Protein AF-A0A448DNG2-F1 (afdb_monomer)

Nearest PDB structures (foldseek):
  8hzv-assembly1_C  TM=5.144E-01  e=1.028E+00  Homo sapiens
  8ai1-assembly1_A  TM=3.672E-01  e=8.094E-01  Bacillus subtilis
  8hzv-assembly1_D  TM=3.115E-01  e=3.946E-01  Homo sapiens

Organism: Pseudomonas fluorescens (NCBI:txid294)

Sequence (309 aa):
MYYPILKGKQFELTALKELVGHIPASNVCPILEPVNLNLAPLATTVSELTAAGITSWVVINPSQSEFVTGSGSNITASLRTHLATVGTGQGSFVPCIKIRDASDAPAIALLRSFTIPFVAYVEGVVTPALVVDLMKASAVALNPDKTDFSVWGVLPRAVLYHDGFDKKTRNLDYGTESYYSNFHNGYRSFPNAIGFGDYTILSERLVEGGGPAFVVTLHMSYLDPFRSNQMYVRHFSSYSDNDSQSDPGGKFREALDLLISYVSTNPGNFVNTAGLQEFITLHGTRHYPGLGVVKKISIKHHIQTLSSW

InterPro domains:
  IPR047727 Uncharacterised protein Sce7725-like [NF033831] (2-308)

Radius of gyration: 19.67 Å; Cα contacts (8 Å, |Δi|>4): 604; chains: 1; bounding box: 50×39×54 Å

Secondary structure (DSSP, 8-state):
-EEEEE---HHHHHHHHHHTTTS-TTTB--EE---SS--HHHHHHHHHHHHTT---EEESS--SGGGTTS----HHHHHHHHHTTSTTS----EEEEEE-STT-HHHHHHHHH--S--EEEE-SPPPHHHHHHHTTSS-EEE-TTTS-HHHHTTSSSEEEEE------SSGGG--SEEEEE-HHHHGGGSTTEEEEEE-TTS-SS-----PPPSS-EEEEEEEEGGGTTEEEEEEEE--S-TT----HHHHHHHHHHHHHHHHHHSTTSS---HHHHHHHHHHHHT----HHHHHHHHHHHHHHHHHT-

Solvent-accessible surface area (backbone atoms only — not comparable to full-atom values): 16639 Å² total; per-residue (Å²): 73,35,30,48,43,42,57,53,43,72,44,59,41,50,24,56,57,73,36,63,91,72,52,57,38,87,25,44,36,40,37,35,32,51,35,56,86,74,44,56,69,53,23,48,40,39,22,55,35,32,73,60,60,23,56,34,34,35,39,51,58,45,68,42,71,66,24,61,82,67,70,64,64,65,42,64,59,56,38,51,57,42,19,58,74,37,92,90,36,58,47,57,66,42,48,19,46,46,30,58,37,78,81,35,57,70,41,53,52,50,59,72,67,57,87,65,88,33,31,36,37,38,77,41,49,67,44,71,72,43,43,65,60,54,67,75,35,74,31,36,37,35,36,62,92,59,31,63,60,91,58,58,62,76,43,80,31,29,28,46,30,51,71,38,44,82,78,60,96,46,58,77,73,59,58,67,60,45,74,38,48,53,50,91,76,49,38,76,79,39,94,32,39,67,24,25,31,30,30,58,86,40,56,83,71,85,72,86,83,78,76,77,49,40,40,36,61,48,58,47,54,32,56,37,74,92,58,79,50,29,32,32,34,37,46,25,53,29,82,69,66,64,90,38,56,68,61,60,54,60,28,42,48,48,12,46,51,51,46,52,52,47,50,71,76,41,74,80,54,52,68,95,28,74,23,52,52,47,54,54,51,31,59,76,68,70,56,70,83,49,70,60,51,55,50,19,34,32,41,32,25,33,53,43,50,58,42,73,108

Structure (mmCIF, N/CA/C/O backbone):
data_AF-A0A448DNG2-F1
#
_entry.id   AF-A0A448DNG2-F1
#
loop_
_atom_site.group_PDB
_atom_site.id
_atom_site.type_symbol
_atom_site.label_atom_id
_atom_site.label_alt_id
_atom_site.label_comp_id
_atom_site.label_asym_id
_atom_site.label_entity_id
_atom_site.label_seq_id
_atom_site.pdbx_PDB_ins_code
_atom_site.Cartn_x
_atom_site.Cartn_y
_atom_site.Cartn_z
_atom_site.occupancy
_atom_site.B_iso_or_equiv
_atom_site.auth_seq_id
_atom_site.auth_comp_id
_atom_site.auth_asym_id
_atom_site.auth_atom_id
_atom_site.pdbx_PDB_model_num
ATOM 1 N N . MET A 1 1 ? -2.711 -11.515 -6.868 1.00 94.69 1 MET A N 1
ATOM 2 C CA . MET A 1 1 ? -1.698 -11.060 -5.896 1.00 94.69 1 MET A CA 1
ATOM 3 C C . MET A 1 1 ? -1.895 -9.569 -5.687 1.00 94.69 1 MET A C 1
ATOM 5 O O . MET A 1 1 ? -2.157 -8.875 -6.665 1.00 94.69 1 MET A O 1
ATOM 9 N N . TYR A 1 2 ? -1.834 -9.111 -4.444 1.00 98.00 2 TYR A N 1
ATOM 10 C CA . TYR A 1 2 ? -2.049 -7.729 -4.033 1.00 98.00 2 TYR A CA 1
ATOM 11 C C . TYR A 1 2 ? -0.711 -7.036 -3.735 1.00 98.00 2 TYR A C 1
ATOM 13 O O . TYR A 1 2 ? 0.176 -7.618 -3.109 1.00 98.00 2 TYR A O 1
ATOM 21 N N . TYR A 1 3 ? -0.569 -5.796 -4.189 1.00 98.50 3 TYR A N 1
ATOM 22 C CA . TYR A 1 3 ? 0.648 -4.996 -4.102 1.00 98.50 3 TYR A CA 1
ATOM 23 C C . TYR A 1 3 ? 0.367 -3.666 -3.382 1.00 98.50 3 TYR A C 1
ATOM 25 O O . TYR A 1 3 ? 0.236 -2.636 -4.046 1.00 98.50 3 TYR A O 1
ATOM 33 N N . PRO A 1 4 ? 0.238 -3.655 -2.039 1.00 98.25 4 PRO A N 1
ATOM 34 C CA . PRO A 1 4 ? 0.009 -2.417 -1.299 1.00 98.25 4 PRO A CA 1
ATOM 35 C C . PRO A 1 4 ? 1.221 -1.490 -1.422 1.00 98.25 4 PRO A C 1
ATOM 37 O O . PRO A 1 4 ? 2.359 -1.908 -1.187 1.00 98.25 4 PRO A O 1
ATOM 40 N N . ILE A 1 5 ? 0.976 -0.228 -1.765 1.00 98.44 5 ILE A N 1
ATOM 41 C CA . ILE A 1 5 ? 2.001 0.799 -1.949 1.00 98.44 5 ILE A CA 1
ATOM 42 C C . ILE A 1 5 ? 2.071 1.660 -0.688 1.00 98.44 5 ILE A C 1
ATOM 44 O O . ILE A 1 5 ? 1.115 2.342 -0.324 1.00 98.44 5 ILE A O 1
ATOM 48 N N . LEU A 1 6 ? 3.222 1.643 -0.017 1.00 97.44 6 LEU A N 1
ATOM 49 C CA . LEU A 1 6 ? 3.427 2.303 1.273 1.00 97.44 6 LEU A CA 1
ATOM 50 C C . LEU A 1 6 ? 4.673 3.191 1.235 1.00 97.44 6 LEU A C 1
ATOM 52 O O . LEU A 1 6 ? 5.680 2.866 0.609 1.00 97.44 6 LEU A O 1
ATOM 56 N N . LYS A 1 7 ? 4.624 4.314 1.951 1.00 93.38 7 LYS A N 1
ATOM 57 C CA . LYS A 1 7 ? 5.673 5.342 2.016 1.00 93.38 7 LYS A CA 1
ATOM 58 C C . LYS A 1 7 ? 6.705 5.077 3.119 1.00 93.38 7 LYS A C 1
ATOM 60 O O . LYS A 1 7 ? 7.373 5.993 3.588 1.00 93.38 7 LYS A O 1
ATOM 65 N N . GLY A 1 8 ? 6.808 3.840 3.607 1.00 91.81 8 GLY A N 1
ATOM 66 C CA . GLY A 1 8 ? 7.842 3.436 4.566 1.00 91.81 8 GLY A CA 1
ATOM 67 C C . GLY A 1 8 ? 7.847 4.206 5.897 1.00 91.81 8 GLY A C 1
ATOM 68 O O . GLY A 1 8 ? 8.861 4.210 6.592 1.00 91.81 8 GLY A O 1
ATOM 69 N N . LYS A 1 9 ? 6.745 4.869 6.275 1.00 93.44 9 LYS A N 1
ATOM 70 C CA . LYS A 1 9 ? 6.626 5.537 7.581 1.00 93.44 9 LYS A CA 1
ATOM 71 C C . LYS A 1 9 ? 6.428 4.519 8.699 1.00 93.44 9 LYS A C 1
ATOM 73 O O . LYS A 1 9 ? 5.889 3.440 8.477 1.00 93.44 9 LYS A O 1
ATOM 78 N N . GLN A 1 10 ? 6.784 4.901 9.928 1.00 94.44 10 GLN A N 1
ATOM 79 C CA . GLN A 1 10 ? 6.752 4.021 11.105 1.00 94.44 10 GLN A CA 1
ATOM 80 C C . GLN A 1 10 ? 5.452 3.210 11.229 1.00 94.44 10 GLN A C 1
ATOM 82 O O . GLN A 1 10 ? 5.511 1.991 11.308 1.00 94.44 10 GLN A O 1
ATOM 87 N N . PHE A 1 11 ? 4.283 3.857 11.210 1.00 95.62 11 PHE A N 1
ATOM 88 C CA . PHE A 1 11 ? 2.997 3.164 11.374 1.00 95.62 11 PHE A CA 1
ATOM 89 C C . PHE A 1 11 ? 2.605 2.289 10.174 1.00 95.62 11 PHE A C 1
ATOM 91 O O . PHE A 1 11 ? 1.897 1.306 10.353 1.00 95.62 11 PHE A O 1
ATOM 98 N N . GLU A 1 12 ? 3.082 2.606 8.971 1.00 97.12 12 GLU A N 1
ATOM 99 C CA . GLU A 1 12 ? 2.857 1.795 7.766 1.00 97.12 12 GLU A CA 1
ATOM 100 C C . GLU A 1 12 ? 3.713 0.522 7.817 1.00 97.12 12 GLU A C 1
ATOM 102 O O . GLU A 1 12 ? 3.218 -0.583 7.606 1.00 97.12 12 GLU A O 1
ATOM 107 N N . LEU A 1 13 ? 4.984 0.671 8.201 1.00 97.81 13 LEU A N 1
ATOM 108 C CA . LEU A 1 13 ? 5.908 -0.439 8.422 1.00 97.81 13 LEU A CA 1
ATOM 109 C C . LEU A 1 13 ? 5.444 -1.347 9.569 1.00 97.81 13 LEU A C 1
ATOM 111 O O . LEU A 1 13 ? 5.448 -2.566 9.431 1.00 97.81 13 LEU A O 1
ATOM 115 N N . THR A 1 14 ? 4.988 -0.776 10.689 1.00 97.94 14 THR A N 1
ATOM 116 C CA . THR A 1 14 ? 4.436 -1.564 11.800 1.00 97.94 14 THR A CA 1
ATOM 117 C C . THR A 1 14 ? 3.188 -2.339 11.380 1.00 97.94 14 THR A C 1
ATOM 119 O O . THR A 1 14 ? 3.063 -3.498 11.761 1.00 97.94 14 THR A O 1
ATOM 122 N N . ALA A 1 15 ? 2.297 -1.753 10.569 1.00 98.12 15 ALA A N 1
ATOM 123 C CA . ALA A 1 15 ? 1.118 -2.462 10.071 1.00 98.12 15 ALA A CA 1
ATOM 124 C C . ALA A 1 15 ? 1.500 -3.715 9.266 1.00 98.12 15 ALA A C 1
ATOM 126 O O . ALA A 1 15 ? 0.902 -4.766 9.471 1.00 98.12 15 ALA A O 1
ATOM 127 N N . LEU A 1 16 ? 2.521 -3.631 8.403 1.00 97.81 16 LEU A N 1
ATOM 128 C CA . LEU A 1 16 ? 3.026 -4.786 7.651 1.00 97.81 16 LEU A CA 1
ATOM 129 C C . LEU A 1 16 ? 3.613 -5.872 8.554 1.00 97.81 16 LEU A C 1
ATOM 131 O O . LEU A 1 16 ? 3.311 -7.047 8.368 1.00 97.81 16 LEU A O 1
ATOM 135 N N . LYS A 1 17 ? 4.431 -5.486 9.538 1.00 96.56 17 LYS A N 1
ATOM 136 C CA . LYS A 1 17 ? 5.030 -6.435 10.488 1.00 96.56 17 LYS A CA 1
ATOM 137 C C . LYS A 1 17 ? 3.964 -7.168 11.298 1.00 96.56 17 LYS A C 1
ATOM 139 O O . LYS A 1 17 ? 4.000 -8.385 11.409 1.00 96.56 17 LYS A O 1
ATOM 144 N N . GLU A 1 18 ? 2.958 -6.445 11.787 1.00 97.56 18 GLU A N 1
ATOM 145 C CA . GLU A 1 18 ? 1.831 -7.035 12.519 1.00 97.56 18 GLU A CA 1
ATOM 146 C C . GLU A 1 18 ? 0.893 -7.879 11.643 1.00 97.56 18 GLU A C 1
ATOM 148 O O . GLU A 1 18 ? 0.045 -8.580 12.184 1.00 97.56 18 GLU A O 1
ATOM 153 N N . LEU A 1 19 ? 0.999 -7.812 10.312 1.00 96.69 19 LEU A N 1
ATOM 154 C CA . LEU A 1 19 ? 0.252 -8.687 9.404 1.00 96.69 19 LEU A CA 1
ATOM 155 C C . LEU A 1 19 ? 0.944 -10.023 9.155 1.00 96.69 19 LEU A C 1
ATOM 157 O O . LEU A 1 19 ? 0.302 -10.943 8.644 1.00 96.69 19 LEU A O 1
ATOM 161 N N . VAL A 1 20 ? 2.224 -10.159 9.506 1.00 94.38 20 VAL A N 1
ATOM 162 C CA . VAL A 1 20 ? 2.928 -11.439 9.411 1.00 94.38 20 VAL A CA 1
ATOM 163 C C . VAL A 1 20 ? 2.168 -12.490 10.228 1.00 94.38 20 VAL A C 1
ATOM 165 O O . VAL A 1 20 ? 1.830 -12.274 11.387 1.00 94.38 20 VAL A O 1
ATOM 168 N N . GLY A 1 21 ? 1.850 -13.623 9.597 1.00 93.25 21 GLY A N 1
ATOM 169 C CA . GLY A 1 21 ? 1.029 -14.686 10.191 1.00 93.25 21 GLY A CA 1
ATOM 170 C C . GLY A 1 21 ? -0.489 -14.493 10.057 1.00 93.25 21 GLY A C 1
ATOM 171 O O . GLY A 1 21 ? -1.233 -15.442 10.286 1.00 93.25 21 GLY A O 1
ATOM 172 N N . HIS A 1 22 ? -0.959 -13.318 9.628 1.00 95.38 22 HIS A N 1
ATOM 173 C CA . HIS A 1 22 ? -2.378 -13.036 9.368 1.00 95.38 22 HIS A CA 1
ATOM 174 C C . HIS A 1 22 ? -2.743 -13.003 7.877 1.00 95.38 22 HIS A C 1
ATOM 176 O O . HIS A 1 22 ? -3.930 -12.962 7.548 1.00 95.38 22 HIS A O 1
ATOM 182 N N . ILE A 1 23 ? -1.751 -13.009 6.980 1.00 94.69 23 ILE A N 1
ATOM 183 C CA . ILE A 1 23 ? -1.939 -12.979 5.522 1.00 94.69 23 ILE A CA 1
ATOM 184 C C . ILE A 1 23 ? -1.153 -14.107 4.834 1.00 94.69 23 ILE A C 1
ATOM 186 O O . ILE A 1 23 ? -0.058 -14.446 5.292 1.00 94.69 23 ILE A O 1
ATOM 190 N N . PRO A 1 24 ? -1.651 -14.672 3.718 1.00 92.19 24 PRO A N 1
ATOM 191 C CA . PRO A 1 24 ? -0.892 -15.646 2.939 1.00 92.19 24 PRO A CA 1
ATOM 192 C C . PRO A 1 24 ? 0.304 -14.981 2.250 1.00 92.19 24 PRO A C 1
ATOM 194 O O . PRO A 1 24 ? 0.137 -14.012 1.505 1.00 92.19 24 PRO A O 1
ATOM 197 N N . ALA A 1 25 ? 1.507 -15.529 2.436 1.00 90.94 25 ALA A N 1
ATOM 198 C CA . ALA A 1 25 ? 2.736 -14.962 1.873 1.00 90.94 25 ALA A CA 1
ATOM 199 C C . ALA A 1 25 ? 2.729 -14.878 0.333 1.00 90.94 25 ALA A C 1
ATOM 201 O O . ALA A 1 25 ? 3.298 -13.959 -0.249 1.00 90.94 25 ALA A O 1
ATOM 202 N N . SER A 1 26 ? 2.020 -15.794 -0.335 1.00 92.12 26 SER A N 1
ATOM 203 C CA . SER A 1 26 ? 1.839 -15.807 -1.793 1.00 92.12 26 SER A CA 1
ATOM 204 C C . SER A 1 26 ? 0.909 -14.713 -2.322 1.00 92.12 26 SER A C 1
ATOM 206 O O . SER A 1 26 ? 0.849 -14.494 -3.533 1.00 92.12 26 SER A O 1
ATOM 208 N N . ASN A 1 27 ? 0.149 -14.052 -1.446 1.00 95.06 27 ASN A N 1
ATOM 209 C CA . ASN A 1 27 ? -0.924 -13.155 -1.858 1.00 95.06 27 ASN A CA 1
ATOM 210 C C . ASN A 1 27 ? -0.532 -11.683 -1.790 1.00 95.06 27 ASN A C 1
ATOM 212 O O . ASN A 1 27 ? -1.223 -10.881 -2.411 1.00 95.06 27 ASN A O 1
ATOM 216 N N . VAL A 1 28 ? 0.554 -11.324 -1.099 1.00 97.62 28 VAL A N 1
ATOM 217 C CA . VAL A 1 28 ? 0.947 -9.925 -0.878 1.00 97.62 28 VAL A CA 1
ATOM 218 C C . VAL A 1 28 ? 2.405 -9.690 -1.259 1.00 97.62 28 VAL A C 1
ATOM 220 O O . VAL A 1 28 ? 3.283 -10.455 -0.874 1.00 97.62 28 VAL A O 1
ATOM 223 N N . CYS A 1 29 ? 2.669 -8.611 -1.994 1.00 98.25 29 CYS A N 1
ATOM 224 C CA . CYS A 1 29 ? 4.014 -8.110 -2.270 1.00 98.25 29 CYS A CA 1
ATOM 225 C C . CYS A 1 29 ? 4.021 -6.580 -2.139 1.00 98.25 29 CYS A C 1
ATOM 227 O O . CYS A 1 29 ? 3.643 -5.888 -3.083 1.00 98.25 29 CYS A O 1
ATOM 229 N N . PRO A 1 30 ? 4.382 -6.022 -0.970 1.00 98.44 30 PRO A N 1
ATOM 230 C CA . PRO A 1 30 ? 4.321 -4.581 -0.775 1.00 98.44 30 PRO A CA 1
ATOM 231 C C . PRO A 1 30 ? 5.353 -3.850 -1.642 1.00 98.44 30 PRO A C 1
ATOM 233 O O . PRO A 1 30 ? 6.491 -4.308 -1.790 1.00 98.44 30 PRO A O 1
ATOM 236 N N . ILE A 1 31 ? 4.962 -2.683 -2.157 1.00 98.69 31 ILE A N 1
ATOM 237 C CA . ILE A 1 31 ? 5.850 -1.716 -2.811 1.00 98.69 31 ILE A CA 1
ATOM 238 C C . ILE A 1 31 ? 6.173 -0.622 -1.790 1.00 98.69 31 ILE A C 1
ATOM 240 O O . ILE A 1 31 ? 5.303 0.144 -1.380 1.00 98.69 31 ILE A O 1
ATOM 244 N N . LEU A 1 32 ? 7.426 -0.571 -1.348 1.00 98.19 32 LEU A N 1
ATOM 245 C CA . LEU A 1 32 ? 7.896 0.279 -0.259 1.00 98.19 32 LEU A CA 1
ATOM 246 C C . LEU A 1 32 ? 8.737 1.430 -0.812 1.00 98.19 32 LEU A C 1
ATOM 248 O O . LEU A 1 32 ? 9.853 1.220 -1.286 1.00 98.19 32 LEU A O 1
ATOM 252 N N . GLU A 1 33 ? 8.224 2.653 -0.719 1.00 95.69 33 GLU A N 1
ATOM 253 C CA . GLU A 1 33 ? 8.967 3.873 -1.037 1.00 95.69 33 GLU A CA 1
ATOM 254 C C . GLU A 1 33 ? 9.460 4.528 0.261 1.00 95.69 33 GLU A C 1
ATOM 256 O O . GLU A 1 33 ? 8.648 5.121 0.969 1.00 95.69 33 GLU A O 1
ATOM 261 N N . PRO A 1 34 ? 10.753 4.428 0.628 1.00 94.38 34 PRO A N 1
ATOM 262 C CA . PRO A 1 34 ? 11.255 5.121 1.810 1.00 94.38 34 PRO A CA 1
ATOM 263 C C . PRO A 1 34 ? 11.122 6.638 1.648 1.00 94.38 34 PRO A C 1
ATOM 265 O O . PRO A 1 34 ? 11.473 7.192 0.610 1.00 94.38 34 PRO A O 1
ATOM 268 N N . VAL A 1 35 ? 10.662 7.307 2.705 1.00 92.62 35 VAL A N 1
ATOM 269 C CA . VAL A 1 35 ? 10.574 8.779 2.776 1.00 92.62 35 VAL A CA 1
ATOM 270 C C . VAL A 1 35 ? 11.486 9.389 3.845 1.00 92.62 35 VAL A C 1
ATOM 272 O O . VAL A 1 35 ? 11.655 10.600 3.875 1.00 92.62 35 VAL A O 1
ATOM 275 N N . ASN A 1 36 ? 12.110 8.552 4.679 1.00 90.94 36 ASN A N 1
ATOM 276 C CA . ASN A 1 36 ? 13.098 8.961 5.678 1.00 90.94 36 ASN A CA 1
ATOM 277 C C . ASN A 1 36 ? 14.481 8.404 5.299 1.00 90.94 36 ASN A C 1
ATOM 279 O O . ASN A 1 36 ? 14.585 7.254 4.864 1.00 90.94 36 ASN A O 1
ATOM 283 N N . LEU A 1 37 ? 15.545 9.172 5.537 1.00 91.12 37 LEU A N 1
ATOM 284 C CA . LEU A 1 37 ? 16.942 8.783 5.316 1.00 91.12 37 LEU A CA 1
ATOM 285 C C . LEU A 1 37 ? 17.390 7.658 6.253 1.00 91.12 37 LEU A C 1
ATOM 287 O O . LEU A 1 37 ? 18.256 6.859 5.897 1.00 91.12 37 LEU A O 1
ATOM 291 N N . ASN A 1 38 ? 16.796 7.565 7.446 1.00 92.56 38 ASN A N 1
ATOM 292 C CA . ASN A 1 38 ? 17.018 6.433 8.338 1.00 92.56 38 ASN A CA 1
ATOM 293 C C . ASN A 1 38 ? 16.315 5.178 7.796 1.00 92.56 38 ASN A C 1
ATOM 295 O O . ASN A 1 38 ? 15.120 4.973 8.017 1.00 92.56 38 ASN A O 1
ATOM 299 N N . LEU A 1 39 ? 17.081 4.317 7.125 1.00 94.12 39 LEU A N 1
ATOM 300 C CA . LEU A 1 39 ? 16.586 3.078 6.522 1.00 94.12 39 LEU A CA 1
ATOM 301 C C . LEU A 1 39 ? 16.506 1.897 7.503 1.00 94.12 39 LEU A C 1
ATOM 303 O O . LEU A 1 39 ? 16.007 0.840 7.119 1.00 94.12 39 LEU A O 1
ATOM 307 N N . ALA A 1 40 ? 16.958 2.036 8.755 1.00 94.50 40 ALA A N 1
ATOM 308 C CA . ALA A 1 40 ? 16.966 0.923 9.707 1.00 94.50 40 ALA A CA 1
ATOM 309 C C . ALA A 1 40 ? 15.562 0.326 9.965 1.00 94.50 40 ALA A C 1
ATOM 311 O O . ALA A 1 40 ? 15.426 -0.895 9.876 1.00 94.50 40 ALA A O 1
ATOM 312 N N . PRO A 1 41 ? 14.485 1.119 10.180 1.00 95.88 41 PRO A N 1
ATOM 313 C CA . PRO A 1 41 ? 13.137 0.564 10.344 1.00 95.88 41 PRO A CA 1
ATOM 314 C C . PRO A 1 41 ? 12.628 -0.179 9.100 1.00 95.88 41 PRO A C 1
ATOM 316 O O . PRO A 1 41 ? 11.934 -1.195 9.217 1.00 95.88 41 PRO A O 1
ATOM 319 N N . LEU A 1 42 ? 12.982 0.312 7.906 1.00 96.69 42 LEU A N 1
ATOM 320 C CA . LEU A 1 42 ? 12.656 -0.352 6.645 1.00 96.69 42 LEU A CA 1
ATOM 321 C C . LEU A 1 42 ? 13.401 -1.687 6.534 1.00 96.69 42 LEU A C 1
ATOM 323 O O . LEU A 1 42 ? 12.779 -2.692 6.203 1.00 96.69 42 LEU A O 1
ATOM 327 N N . ALA A 1 43 ? 14.694 -1.719 6.869 1.00 96.19 43 ALA A N 1
ATOM 328 C CA . ALA A 1 43 ? 15.495 -2.941 6.881 1.00 96.19 43 ALA A CA 1
ATOM 329 C C . ALA A 1 43 ? 14.897 -4.001 7.815 1.00 96.19 43 ALA A C 1
ATOM 331 O O . ALA A 1 43 ? 14.718 -5.146 7.407 1.00 96.19 43 ALA A O 1
ATOM 332 N N . THR A 1 44 ? 14.508 -3.617 9.034 1.00 95.69 44 THR A N 1
ATOM 333 C CA . THR A 1 44 ? 13.835 -4.530 9.967 1.00 95.69 44 THR A CA 1
ATOM 334 C C . THR A 1 44 ? 12.545 -5.090 9.390 1.00 95.69 44 THR A C 1
ATOM 336 O O . THR A 1 44 ? 12.331 -6.297 9.428 1.00 95.69 44 THR A O 1
ATOM 339 N N . THR A 1 45 ? 11.727 -4.238 8.777 1.00 96.62 45 THR A N 1
ATOM 340 C CA . THR A 1 45 ? 10.469 -4.670 8.156 1.00 96.62 45 THR A CA 1
ATOM 341 C C . THR A 1 45 ? 10.713 -5.635 6.998 1.00 96.62 45 THR A C 1
ATOM 343 O O . THR A 1 45 ? 10.086 -6.684 6.932 1.00 96.62 45 THR A O 1
ATOM 346 N N . VAL A 1 46 ? 11.664 -5.333 6.111 1.00 96.94 46 VAL A N 1
ATOM 347 C CA . VAL A 1 46 ? 12.028 -6.210 4.986 1.00 96.94 46 VAL A CA 1
ATOM 348 C C . VAL A 1 46 ? 12.574 -7.555 5.473 1.00 96.94 46 VAL A C 1
ATOM 350 O O . VAL A 1 46 ? 12.242 -8.584 4.886 1.00 96.94 46 VAL A O 1
ATOM 353 N N . SER A 1 47 ? 13.383 -7.574 6.537 1.00 95.88 47 SER A N 1
ATOM 354 C CA . SER A 1 47 ? 13.898 -8.819 7.121 1.00 95.88 47 SER A CA 1
ATOM 355 C C . SER A 1 47 ? 12.772 -9.686 7.692 1.00 95.88 47 SER A C 1
ATOM 357 O O . SER A 1 47 ? 12.701 -10.869 7.364 1.00 95.88 47 SER A O 1
ATOM 359 N N . GLU A 1 48 ? 11.839 -9.103 8.451 1.00 95.00 48 GLU A N 1
ATOM 360 C CA . GLU A 1 48 ? 10.682 -9.830 8.995 1.00 95.00 48 GLU A CA 1
ATOM 361 C C . GLU A 1 48 ? 9.757 -10.368 7.891 1.00 95.00 48 GLU A C 1
ATOM 363 O O . GLU A 1 48 ? 9.356 -11.531 7.930 1.00 95.00 48 GLU A O 1
ATOM 368 N N . LEU A 1 49 ? 9.472 -9.562 6.861 1.00 96.00 49 LEU A N 1
ATOM 369 C CA . LEU A 1 49 ? 8.687 -10.004 5.705 1.00 96.00 49 LEU A CA 1
ATOM 370 C C . LEU A 1 49 ? 9.391 -11.135 4.944 1.00 96.00 49 LEU A C 1
ATOM 372 O O . LEU A 1 49 ? 8.753 -12.130 4.607 1.00 96.00 49 LEU A O 1
ATOM 376 N N . THR A 1 50 ? 10.709 -11.030 4.740 1.00 95.69 50 THR A N 1
ATOM 377 C CA . THR A 1 50 ? 11.507 -12.088 4.098 1.00 95.69 50 THR A CA 1
ATOM 378 C C . THR A 1 50 ? 11.427 -13.392 4.891 1.00 95.69 50 THR A C 1
ATOM 380 O O . THR A 1 50 ? 11.192 -14.445 4.303 1.00 95.69 50 THR A O 1
ATOM 383 N N . ALA A 1 51 ? 11.571 -13.332 6.220 1.00 94.38 51 ALA A N 1
ATOM 384 C CA . ALA A 1 51 ? 11.468 -14.502 7.093 1.00 94.38 51 ALA A CA 1
ATOM 385 C C . ALA A 1 51 ? 10.075 -15.159 7.036 1.00 94.38 51 ALA A C 1
ATOM 387 O O . ALA A 1 51 ? 9.960 -16.375 7.175 1.00 94.38 51 ALA A O 1
ATOM 388 N N . ALA A 1 52 ? 9.030 -14.372 6.771 1.00 94.31 52 ALA A N 1
ATOM 389 C CA . ALA A 1 52 ? 7.667 -14.850 6.552 1.00 94.31 52 ALA A CA 1
ATOM 390 C C . ALA A 1 52 ? 7.392 -15.346 5.116 1.00 94.31 52 ALA A C 1
ATOM 392 O O . ALA A 1 52 ? 6.265 -15.730 4.808 1.00 94.31 52 ALA A O 1
ATOM 393 N N . GLY A 1 53 ? 8.385 -15.315 4.219 1.00 95.38 53 GLY A N 1
ATOM 394 C CA . GLY A 1 53 ? 8.232 -15.675 2.805 1.00 95.38 53 GLY A CA 1
ATOM 395 C C . GLY A 1 53 ? 7.557 -14.601 1.942 1.00 95.38 53 GLY A C 1
ATOM 396 O O . GLY A 1 53 ? 7.199 -14.873 0.797 1.00 95.38 53 GLY A O 1
ATOM 397 N N . ILE A 1 54 ? 7.376 -13.384 2.463 1.00 96.38 54 ILE A N 1
ATOM 398 C CA . ILE A 1 54 ? 6.775 -12.253 1.749 1.00 96.38 54 ILE A CA 1
ATOM 399 C C . ILE A 1 54 ? 7.874 -11.486 1.011 1.00 96.38 54 ILE A C 1
ATOM 401 O O . ILE A 1 54 ? 8.770 -10.890 1.611 1.00 96.38 54 ILE A O 1
ATOM 405 N N . THR A 1 55 ? 7.785 -11.456 -0.318 1.00 96.62 55 THR A N 1
ATOM 406 C CA . THR A 1 55 ? 8.690 -10.651 -1.150 1.00 96.62 55 THR A CA 1
ATOM 407 C C . THR A 1 55 ? 8.284 -9.183 -1.095 1.00 96.62 55 THR A C 1
ATOM 409 O O . THR A 1 55 ? 7.108 -8.869 -1.242 1.00 96.62 55 THR A O 1
ATOM 412 N N . SER A 1 56 ? 9.250 -8.274 -0.955 1.00 97.56 56 SER A N 1
ATOM 413 C CA . SER A 1 56 ? 9.011 -6.823 -0.988 1.00 97.56 56 SER A CA 1
ATOM 414 C C . SER A 1 56 ? 9.700 -6.173 -2.185 1.00 97.56 56 SER A C 1
ATOM 416 O O . SER A 1 56 ? 10.847 -6.501 -2.503 1.00 97.56 56 SER A O 1
ATOM 418 N N . TRP A 1 57 ? 9.021 -5.229 -2.831 1.00 98.38 57 TRP A N 1
ATOM 419 C CA . TRP A 1 57 ? 9.622 -4.313 -3.799 1.00 98.38 57 TRP A CA 1
ATOM 420 C C . TRP A 1 57 ? 10.025 -3.046 -3.057 1.00 98.38 57 TRP A C 1
ATOM 422 O O . TRP A 1 57 ? 9.203 -2.463 -2.357 1.00 98.38 57 TRP A O 1
ATOM 432 N N . VAL A 1 58 ? 11.276 -2.609 -3.181 1.00 98.19 58 VAL A N 1
ATOM 433 C CA . VAL A 1 58 ? 11.748 -1.399 -2.487 1.00 98.19 58 VAL A CA 1
ATOM 434 C C . VAL A 1 58 ? 12.221 -0.381 -3.502 1.00 98.19 58 VAL A C 1
ATOM 436 O O . VAL A 1 58 ? 13.107 -0.679 -4.303 1.00 98.19 58 VAL A O 1
ATOM 439 N N . VAL A 1 59 ? 11.641 0.819 -3.463 1.00 97.44 59 VAL A N 1
ATOM 440 C CA . VAL A 1 59 ? 12.039 1.922 -4.337 1.00 97.44 59 VAL A CA 1
ATOM 441 C C . VAL A 1 59 ? 13.453 2.373 -3.984 1.00 97.44 59 VAL A C 1
ATOM 443 O O . VAL A 1 59 ? 13.716 2.792 -2.858 1.00 97.44 59 VAL A O 1
ATOM 446 N N . ILE A 1 60 ? 14.364 2.291 -4.955 1.00 95.62 60 ILE A N 1
ATOM 447 C CA . ILE A 1 60 ? 15.790 2.610 -4.763 1.00 95.62 60 ILE A CA 1
ATOM 448 C C . ILE A 1 60 ? 16.162 4.036 -5.182 1.00 95.62 60 ILE A C 1
ATOM 450 O O . ILE A 1 60 ? 17.259 4.497 -4.878 1.00 95.62 60 ILE A O 1
ATOM 454 N N . ASN A 1 61 ? 15.254 4.726 -5.868 1.00 94.81 61 ASN A N 1
ATOM 455 C CA . ASN A 1 61 ? 15.343 6.135 -6.243 1.00 94.81 61 ASN A CA 1
ATOM 456 C C . ASN A 1 61 ? 14.111 6.910 -5.725 1.00 94.81 61 ASN A C 1
ATOM 458 O O . ASN A 1 61 ? 13.340 7.449 -6.522 1.00 94.81 61 ASN A O 1
ATOM 462 N N . PRO A 1 62 ? 13.873 6.923 -4.397 1.00 93.38 62 PRO A N 1
ATOM 463 C CA . PRO A 1 62 ? 12.762 7.669 -3.814 1.00 93.38 62 PRO A CA 1
ATOM 464 C C . PRO A 1 62 ? 12.888 9.160 -4.146 1.00 93.38 62 PRO A C 1
ATOM 466 O O . PRO A 1 62 ? 13.991 9.695 -4.241 1.00 93.38 62 PRO A O 1
ATOM 469 N N . SER A 1 63 ? 11.750 9.833 -4.309 1.00 89.62 63 SER A N 1
ATOM 470 C CA . SER A 1 63 ? 11.699 11.246 -4.715 1.00 89.62 63 SER A CA 1
ATOM 471 C C . SER A 1 63 ? 10.831 12.115 -3.803 1.00 89.62 63 SER A C 1
ATOM 473 O O . SER A 1 63 ? 10.481 13.239 -4.157 1.00 89.62 63 SER A O 1
ATOM 475 N N . GLN A 1 64 ? 10.463 11.599 -2.627 1.00 88.12 64 GLN A N 1
ATOM 476 C CA . GLN A 1 64 ? 9.556 12.258 -1.685 1.00 88.12 64 GLN A CA 1
ATOM 477 C C . GLN A 1 64 ? 10.243 12.571 -0.353 1.00 88.12 64 GLN A C 1
ATOM 479 O O . GLN A 1 64 ? 11.194 11.896 0.038 1.00 88.12 64 GLN A O 1
ATOM 484 N N . SER A 1 65 ? 9.711 13.568 0.360 1.00 88.31 65 SER A N 1
ATOM 485 C CA . SER A 1 65 ? 10.162 13.982 1.695 1.00 88.31 65 SER A CA 1
ATOM 486 C C . SER A 1 65 ? 11.670 14.259 1.769 1.00 88.31 65 SER A C 1
ATOM 488 O O . SER A 1 65 ? 12.176 15.042 0.963 1.00 88.31 65 SER A O 1
ATOM 490 N N . GLU A 1 66 ? 12.409 13.609 2.675 1.00 88.56 66 GLU A N 1
ATOM 491 C CA . GLU A 1 66 ? 13.854 13.806 2.873 1.00 88.56 66 GLU A CA 1
ATOM 492 C C . GLU A 1 66 ? 14.707 13.484 1.623 1.00 88.56 66 GLU A C 1
ATOM 494 O O . GLU A 1 66 ? 15.893 13.807 1.580 1.00 88.56 66 GLU A O 1
ATOM 499 N N . PHE A 1 67 ? 14.114 12.892 0.577 1.00 86.56 67 PHE A N 1
ATOM 500 C CA . PHE A 1 67 ? 14.776 12.595 -0.697 1.00 86.56 67 PHE A CA 1
ATOM 501 C C . PHE A 1 67 ? 14.552 13.644 -1.801 1.00 86.56 67 PHE A C 1
ATOM 503 O O . PHE A 1 67 ? 15.169 13.537 -2.862 1.00 86.56 67 PHE A O 1
ATOM 510 N N . VAL A 1 68 ? 13.734 14.684 -1.577 1.00 83.06 68 VAL A N 1
ATOM 511 C CA . VAL A 1 68 ? 13.448 15.733 -2.586 1.00 83.06 68 VAL A CA 1
ATOM 512 C C . VAL A 1 68 ? 14.715 16.479 -3.026 1.00 83.06 68 VAL A C 1
ATOM 514 O O . VAL A 1 68 ? 14.835 16.869 -4.185 1.00 83.06 68 VAL A O 1
ATOM 517 N N . THR A 1 69 ? 15.693 16.650 -2.135 1.00 72.12 69 THR A N 1
ATOM 518 C CA . THR A 1 69 ? 16.938 17.394 -2.401 1.00 72.12 69 THR A CA 1
ATOM 519 C C . THR A 1 69 ? 18.047 16.551 -3.038 1.00 72.12 69 THR A C 1
ATOM 521 O O . THR A 1 69 ? 19.184 17.009 -3.130 1.00 72.12 69 THR A O 1
ATOM 524 N N . GLY A 1 70 ? 17.762 15.312 -3.461 1.00 61.28 70 GLY A N 1
ATOM 525 C CA . GLY A 1 70 ? 18.769 14.415 -4.044 1.00 61.28 70 GLY A CA 1
ATOM 526 C C . GLY A 1 70 ? 19.790 13.883 -3.030 1.00 61.28 70 GLY A C 1
ATOM 527 O O . GLY A 1 70 ? 20.797 13.296 -3.412 1.00 61.28 70 GLY A O 1
ATOM 528 N N . SER A 1 71 ? 19.530 14.051 -1.731 1.00 54.66 71 SER A N 1
ATOM 529 C CA . SER A 1 71 ? 20.411 13.647 -0.624 1.00 54.66 71 SER A CA 1
ATOM 530 C C . SER A 1 71 ? 20.429 12.130 -0.363 1.00 54.66 71 SER A C 1
ATOM 532 O O . SER A 1 71 ? 20.996 11.668 0.628 1.00 54.66 71 SER A O 1
ATOM 534 N N . GLY A 1 72 ? 19.821 11.337 -1.248 1.00 57.97 72 GLY A N 1
ATOM 535 C CA . GLY A 1 72 ? 19.808 9.886 -1.158 1.00 57.97 72 GLY A CA 1
ATOM 536 C C . GLY A 1 72 ? 21.181 9.295 -1.463 1.00 57.97 72 GLY A C 1
ATOM 537 O O . GLY A 1 72 ? 21.617 9.267 -2.611 1.00 57.97 72 GLY A O 1
ATOM 538 N N . SER A 1 73 ? 21.838 8.764 -0.429 1.00 63.34 73 SER A N 1
ATOM 539 C CA . SER A 1 73 ? 22.893 7.752 -0.580 1.00 63.34 73 SER A CA 1
ATOM 540 C C . SER A 1 73 ? 22.425 6.606 -1.493 1.00 63.34 73 SER A C 1
ATOM 542 O O . SER A 1 73 ? 21.231 6.457 -1.747 1.00 63.34 73 SER A O 1
ATOM 544 N N . ASN A 1 74 ? 23.343 5.767 -1.985 1.00 85.38 74 ASN A N 1
ATOM 545 C CA . ASN A 1 74 ? 22.981 4.547 -2.713 1.00 85.38 74 ASN A CA 1
ATOM 546 C C . ASN A 1 74 ? 22.057 3.671 -1.840 1.00 85.38 74 ASN A C 1
ATOM 548 O O . ASN A 1 74 ? 22.539 2.884 -1.027 1.00 85.38 74 ASN A O 1
ATOM 552 N N . ILE A 1 75 ? 20.734 3.815 -2.010 1.00 89.12 75 ILE A N 1
ATOM 553 C CA . ILE A 1 75 ? 19.703 3.206 -1.154 1.00 89.12 75 ILE A CA 1
ATOM 554 C C . ILE A 1 75 ? 19.871 1.697 -1.114 1.00 89.12 75 ILE A C 1
ATOM 556 O O . ILE A 1 75 ? 19.765 1.090 -0.054 1.00 89.12 75 ILE A O 1
ATOM 560 N N . THR A 1 76 ? 20.207 1.096 -2.256 1.00 90.75 76 THR A N 1
ATOM 561 C CA . THR A 1 76 ? 20.462 -0.341 -2.353 1.00 90.75 76 THR A CA 1
ATOM 562 C C . THR A 1 76 ? 21.608 -0.763 -1.436 1.00 90.75 76 THR A C 1
ATOM 564 O O . THR A 1 76 ? 21.471 -1.734 -0.695 1.00 90.75 76 THR A O 1
ATOM 567 N N . ALA A 1 77 ? 22.734 -0.045 -1.470 1.00 91.38 77 ALA A N 1
ATOM 568 C CA . ALA A 1 77 ? 23.889 -0.343 -0.628 1.00 91.38 77 ALA A CA 1
ATOM 569 C C . ALA A 1 77 ? 23.585 -0.087 0.855 1.00 91.38 77 ALA A C 1
ATOM 571 O O . ALA A 1 77 ? 23.797 -0.973 1.678 1.00 91.38 77 ALA A O 1
ATOM 572 N N . SER A 1 78 ? 23.021 1.078 1.184 1.00 92.06 78 SER A N 1
ATOM 573 C CA . SER A 1 78 ? 22.672 1.455 2.558 1.00 92.06 78 SER A CA 1
ATOM 574 C C . SER A 1 78 ? 21.675 0.473 3.182 1.00 92.06 78 SER A C 1
ATOM 576 O O . SER A 1 78 ? 21.878 0.007 4.303 1.00 92.06 78 SER A O 1
ATOM 578 N N . LEU A 1 79 ? 20.630 0.085 2.444 1.00 92.44 79 LEU A N 1
ATOM 579 C CA . LEU A 1 79 ? 19.642 -0.882 2.913 1.00 92.44 79 LEU A CA 1
ATOM 580 C C . LEU A 1 79 ? 20.255 -2.274 3.103 1.00 92.44 79 LEU A C 1
ATOM 582 O O . LEU A 1 79 ? 19.973 -2.917 4.108 1.00 92.44 79 LEU A O 1
ATOM 586 N N . ARG A 1 80 ? 21.133 -2.727 2.196 1.00 92.12 80 ARG A N 1
ATOM 587 C CA . ARG A 1 80 ? 21.861 -4.000 2.360 1.00 92.12 80 ARG A CA 1
ATOM 588 C C . ARG A 1 80 ? 22.757 -3.998 3.598 1.00 92.12 80 ARG A C 1
ATOM 590 O O . ARG A 1 80 ? 22.766 -4.992 4.317 1.00 92.12 80 ARG A O 1
ATOM 597 N N . THR A 1 81 ? 23.449 -2.894 3.880 1.00 93.00 81 THR A N 1
ATOM 598 C CA . THR A 1 81 ? 24.254 -2.745 5.102 1.00 93.00 81 THR A CA 1
ATOM 599 C C . THR A 1 81 ? 23.390 -2.881 6.351 1.00 93.00 81 THR A C 1
ATOM 601 O O . THR A 1 81 ? 23.737 -3.645 7.246 1.00 93.00 81 THR A O 1
ATOM 604 N N . HIS A 1 82 ? 22.236 -2.208 6.405 1.00 93.75 82 HIS A N 1
ATOM 605 C CA . HIS A 1 82 ? 21.318 -2.363 7.533 1.00 93.75 82 HIS A CA 1
ATOM 606 C C . HIS A 1 82 ? 20.759 -3.788 7.634 1.00 93.75 82 HIS A C 1
ATOM 608 O O . HIS A 1 82 ? 20.756 -4.354 8.724 1.00 93.75 82 HIS A O 1
ATOM 614 N N . LEU A 1 83 ? 20.342 -4.400 6.520 1.00 93.31 83 LEU A N 1
ATOM 615 C CA . LEU A 1 83 ? 19.813 -5.770 6.502 1.00 93.31 83 LEU A CA 1
ATOM 616 C C . LEU A 1 83 ? 20.820 -6.793 7.037 1.00 93.31 83 LEU A C 1
ATOM 618 O O . LEU A 1 83 ? 20.426 -7.690 7.774 1.00 93.31 83 LEU A O 1
ATOM 622 N N . ALA A 1 84 ? 22.112 -6.618 6.750 1.00 91.06 84 ALA A N 1
ATOM 623 C CA . ALA A 1 84 ? 23.170 -7.481 7.276 1.00 91.06 84 ALA A CA 1
ATOM 624 C C . ALA A 1 84 ? 23.304 -7.429 8.813 1.00 91.06 84 ALA A C 1
ATOM 626 O O . ALA A 1 84 ? 23.897 -8.328 9.401 1.00 91.06 84 ALA A O 1
ATOM 627 N N . THR A 1 85 ? 22.755 -6.397 9.465 1.00 89.88 85 THR A N 1
ATOM 628 C CA . THR A 1 85 ? 22.813 -6.205 10.928 1.00 89.88 85 THR A CA 1
ATOM 629 C C . THR A 1 85 ? 21.514 -6.553 11.659 1.00 89.88 85 THR A C 1
ATOM 631 O O . THR A 1 85 ? 21.490 -6.519 12.888 1.00 89.88 85 THR A O 1
ATOM 634 N N . VAL A 1 86 ? 20.427 -6.870 10.944 1.00 87.62 86 VAL A N 1
ATOM 635 C CA . VAL A 1 86 ? 19.111 -7.122 11.553 1.00 87.62 86 VAL A CA 1
ATOM 636 C C . VAL A 1 86 ? 18.781 -8.615 11.580 1.00 87.62 86 VAL A C 1
ATOM 638 O O . VAL A 1 86 ? 18.942 -9.317 10.584 1.00 87.62 86 VAL A O 1
ATOM 641 N N . GLY A 1 87 ? 18.262 -9.096 12.715 1.00 71.81 87 GLY A N 1
ATOM 642 C CA . GLY A 1 87 ? 17.771 -10.468 12.863 1.00 71.81 87 GLY A CA 1
ATOM 643 C C . GLY A 1 87 ? 18.872 -11.504 12.622 1.00 71.81 87 GLY A C 1
ATOM 644 O O . GLY A 1 87 ? 19.932 -11.443 13.237 1.00 71.81 87 GLY A O 1
ATOM 645 N N . THR A 1 88 ? 18.623 -12.451 11.715 1.00 71.38 88 THR A N 1
ATOM 646 C CA . THR A 1 88 ? 19.609 -13.457 11.272 1.00 71.38 88 THR A CA 1
ATOM 647 C C . THR A 1 88 ? 20.525 -12.955 10.147 1.00 71.38 88 THR A C 1
ATOM 649 O O . THR A 1 88 ? 21.296 -13.738 9.595 1.00 71.38 88 THR A O 1
ATOM 652 N N . GLY A 1 89 ? 20.415 -11.683 9.743 1.00 69.06 89 GLY A N 1
ATOM 653 C CA . GLY A 1 89 ? 21.075 -11.140 8.551 1.00 69.06 89 GLY A CA 1
ATOM 654 C C . GLY A 1 89 ? 20.455 -11.614 7.230 1.00 69.06 89 GLY A C 1
ATOM 655 O O . GLY A 1 89 ? 20.987 -11.329 6.158 1.00 69.06 89 GLY A O 1
ATOM 656 N N . GLN A 1 90 ? 19.334 -12.345 7.282 1.00 72.12 90 GLN A N 1
ATOM 657 C CA . GLN A 1 90 ? 18.602 -12.825 6.114 1.00 72.12 90 GLN A CA 1
ATOM 658 C C . GLN A 1 90 ? 17.449 -11.867 5.807 1.00 72.12 90 GLN A C 1
ATOM 660 O O . GLN A 1 90 ? 16.390 -11.894 6.431 1.00 72.12 90 GLN A O 1
ATOM 665 N N . GLY A 1 91 ? 17.666 -10.981 4.844 1.00 86.31 91 GLY A N 1
ATOM 666 C CA . GLY A 1 91 ? 16.624 -10.119 4.310 1.00 86.31 91 GLY A CA 1
ATOM 667 C C . GLY A 1 91 ? 16.893 -9.836 2.844 1.00 86.31 91 GLY A C 1
ATOM 668 O O . GLY A 1 91 ? 18.037 -9.624 2.440 1.00 86.31 91 GLY A O 1
ATOM 669 N N . SER A 1 92 ? 15.842 -9.868 2.035 1.00 93.06 92 SER A N 1
ATOM 670 C CA . SER A 1 92 ? 15.948 -9.677 0.594 1.00 93.06 92 SER A CA 1
ATOM 671 C C . SER A 1 92 ? 14.812 -8.802 0.088 1.00 93.06 92 SER A C 1
ATOM 673 O O . SER A 1 92 ? 13.704 -8.817 0.615 1.00 93.06 92 SER A O 1
ATOM 675 N N . PHE A 1 93 ? 15.099 -8.020 -0.942 1.00 95.94 93 PHE A N 1
ATOM 676 C CA . PHE A 1 93 ? 14.109 -7.199 -1.618 1.00 95.94 93 PHE A CA 1
ATOM 677 C C . PHE A 1 93 ? 14.400 -7.182 -3.112 1.00 95.94 93 PHE A C 1
ATOM 679 O O . PHE A 1 93 ? 15.546 -7.360 -3.536 1.00 95.94 93 PHE A O 1
ATOM 686 N N . VAL A 1 94 ? 13.363 -6.927 -3.904 1.00 97.38 94 VAL A N 1
ATOM 687 C CA . VAL A 1 94 ? 13.506 -6.656 -5.332 1.00 97.38 94 VAL A CA 1
ATOM 688 C C . VAL A 1 94 ? 13.713 -5.149 -5.507 1.00 97.38 94 VAL A C 1
ATOM 690 O O . VAL A 1 94 ? 12.859 -4.374 -5.062 1.00 97.38 94 VAL A O 1
ATOM 693 N N . PRO A 1 95 ? 14.825 -4.700 -6.118 1.00 97.69 95 PRO A N 1
ATOM 694 C CA . PRO A 1 95 ? 15.022 -3.288 -6.414 1.00 97.69 95 PRO A CA 1
ATOM 695 C C . PRO A 1 95 ? 13.911 -2.776 -7.333 1.00 97.69 95 PRO A C 1
ATOM 697 O O . PRO A 1 95 ? 13.676 -3.343 -8.401 1.00 97.69 95 PRO A O 1
ATOM 700 N N . CYS A 1 96 ? 13.238 -1.710 -6.915 1.00 98.31 96 CYS A N 1
ATOM 701 C CA . CYS A 1 96 ? 12.175 -1.062 -7.667 1.00 98.31 96 CYS A CA 1
ATOM 702 C C . CYS A 1 96 ? 12.649 0.310 -8.142 1.00 98.31 96 CYS A C 1
ATOM 704 O O . CYS A 1 96 ? 13.038 1.153 -7.335 1.00 98.31 96 CYS A O 1
ATOM 706 N N . ILE A 1 97 ? 12.614 0.548 -9.449 1.00 97.88 97 ILE A N 1
ATOM 707 C CA . ILE A 1 97 ? 12.937 1.852 -10.028 1.00 97.88 97 ILE A CA 1
ATOM 708 C C . ILE A 1 97 ? 11.630 2.607 -10.236 1.00 97.88 97 ILE A C 1
ATOM 710 O O . ILE A 1 97 ? 10.774 2.197 -11.020 1.00 97.88 97 ILE A O 1
ATOM 714 N N . LYS A 1 98 ? 11.475 3.703 -9.502 1.00 97.25 98 LYS A N 1
ATOM 715 C CA . LYS A 1 98 ? 10.370 4.640 -9.647 1.00 97.25 98 LYS A CA 1
ATOM 716 C C . LYS A 1 98 ? 10.616 5.537 -10.855 1.00 97.25 98 LYS A C 1
ATOM 718 O O . LYS A 1 98 ? 11.711 6.069 -10.998 1.00 97.25 98 LYS A O 1
ATOM 723 N N . ILE A 1 99 ? 9.617 5.716 -11.706 1.00 97.38 99 ILE A N 1
ATOM 724 C CA . ILE A 1 99 ? 9.689 6.559 -12.901 1.00 97.38 99 ILE A CA 1
ATOM 725 C C . ILE A 1 99 ? 8.482 7.482 -12.866 1.00 97.38 99 ILE A C 1
ATOM 727 O O . ILE A 1 99 ? 7.344 7.009 -12.851 1.00 97.38 99 ILE A O 1
ATOM 731 N N . ARG A 1 100 ? 8.708 8.797 -12.855 1.00 95.75 100 ARG A N 1
ATOM 732 C CA . ARG A 1 100 ? 7.594 9.748 -12.882 1.00 95.75 100 ARG A CA 1
ATOM 733 C C . ARG A 1 100 ? 6.821 9.634 -14.191 1.00 95.75 100 ARG A C 1
ATOM 735 O O . ARG A 1 100 ? 5.613 9.475 -14.169 1.00 95.75 100 ARG A O 1
ATOM 742 N N . ASP A 1 101 ? 7.510 9.712 -15.321 1.00 95.31 101 ASP A N 1
ATOM 743 C CA . ASP A 1 101 ? 6.944 9.645 -16.670 1.00 95.31 101 ASP A CA 1
ATOM 744 C C . ASP A 1 101 ? 8.092 9.545 -17.700 1.00 95.31 101 ASP A C 1
ATOM 746 O O . ASP A 1 101 ? 9.264 9.425 -17.337 1.00 95.31 101 ASP A O 1
ATOM 750 N N . ALA A 1 102 ? 7.777 9.622 -18.996 1.00 95.69 102 ALA A N 1
ATOM 751 C CA . ALA A 1 102 ? 8.768 9.556 -20.075 1.00 95.69 102 ALA A CA 1
ATOM 752 C C . ALA A 1 102 ? 9.801 10.711 -20.086 1.00 95.69 102 ALA A C 1
ATOM 754 O O . ALA A 1 102 ? 10.805 10.617 -20.790 1.00 95.69 102 ALA A O 1
ATOM 755 N N . SER A 1 103 ? 9.575 11.792 -19.333 1.00 96.25 103 SER A N 1
ATOM 756 C CA . SER A 1 1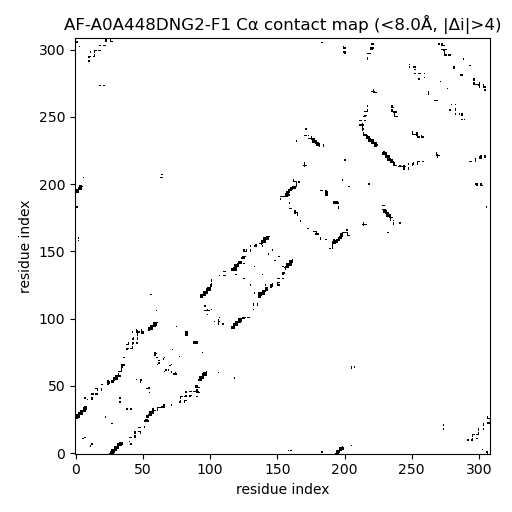03 ? 10.517 12.907 -19.154 1.00 96.25 103 SER A CA 1
ATOM 757 C C . SER A 1 103 ? 11.473 12.721 -17.970 1.00 96.25 103 SER A C 1
ATOM 759 O O . SER A 1 103 ? 12.379 13.535 -17.787 1.00 96.25 103 SER A O 1
ATOM 761 N N . ASP A 1 104 ? 11.310 11.661 -17.170 1.00 96.38 104 ASP A N 1
ATOM 762 C CA . ASP A 1 104 ? 12.169 11.343 -16.026 1.00 96.38 104 ASP A CA 1
ATOM 763 C C . ASP A 1 104 ? 13.514 10.747 -16.478 1.00 96.38 104 ASP A C 1
ATOM 765 O O . ASP A 1 104 ? 13.818 9.564 -16.300 1.00 96.38 104 ASP A O 1
ATOM 769 N N . ALA A 1 105 ? 14.328 11.583 -17.126 1.00 95.56 105 ALA A N 1
ATOM 770 C CA . ALA A 1 105 ? 15.616 11.187 -17.681 1.00 95.56 105 ALA A CA 1
ATOM 771 C C . ALA A 1 105 ? 16.558 10.534 -16.645 1.00 95.56 105 ALA A C 1
ATOM 773 O O . ALA A 1 105 ? 17.182 9.529 -16.998 1.00 95.56 105 ALA A O 1
ATOM 774 N N . PRO A 1 106 ? 16.657 11.014 -15.383 1.00 94.50 106 PRO A N 1
ATOM 775 C CA . PRO A 1 106 ? 17.459 10.344 -14.360 1.00 94.50 106 PRO A CA 1
ATOM 776 C C . PRO A 1 106 ? 16.984 8.917 -14.055 1.00 94.50 106 PRO A C 1
ATOM 778 O O . PRO A 1 106 ? 17.811 8.003 -14.013 1.00 94.50 106 PRO A O 1
ATOM 781 N N . ALA A 1 107 ? 15.675 8.692 -13.887 1.00 95.50 107 ALA A N 1
ATOM 782 C CA . ALA A 1 107 ? 15.146 7.355 -13.615 1.00 95.50 107 ALA A CA 1
ATOM 783 C C . ALA A 1 107 ? 15.303 6.411 -14.815 1.00 95.50 107 ALA A C 1
ATOM 785 O O . ALA A 1 107 ? 15.669 5.248 -14.644 1.00 95.50 107 ALA A O 1
ATOM 786 N N . ILE A 1 108 ? 15.090 6.910 -16.035 1.00 96.88 108 ILE A N 1
ATOM 787 C CA . ILE A 1 108 ? 15.277 6.130 -17.267 1.00 96.88 108 ILE A CA 1
ATOM 788 C C . ILE A 1 108 ? 16.755 5.760 -17.453 1.00 96.88 108 ILE A C 1
ATOM 790 O O . ILE A 1 108 ? 17.069 4.624 -17.812 1.00 96.88 108 ILE A O 1
ATOM 794 N N . ALA A 1 109 ? 17.686 6.676 -17.169 1.00 96.06 109 ALA A N 1
ATOM 795 C CA . ALA A 1 109 ? 19.116 6.377 -17.193 1.00 96.06 109 ALA A CA 1
ATOM 796 C C . ALA A 1 109 ? 19.492 5.310 -16.148 1.00 96.06 109 ALA A C 1
ATOM 798 O O . ALA A 1 109 ? 20.206 4.357 -16.475 1.00 96.06 109 ALA A O 1
ATOM 799 N N . LEU A 1 110 ? 18.961 5.420 -14.923 1.00 94.88 110 LEU A N 1
ATOM 800 C CA . LEU A 1 110 ? 19.134 4.408 -13.878 1.00 94.88 110 LEU A CA 1
ATOM 801 C C . LEU A 1 110 ? 18.616 3.040 -14.339 1.00 94.88 110 LEU A C 1
ATOM 803 O O . LEU A 1 110 ? 19.363 2.066 -14.290 1.00 94.88 110 LEU A O 1
ATOM 807 N N . LEU A 1 111 ? 17.393 2.979 -14.872 1.00 95.56 111 LEU A N 1
ATOM 808 C CA . LEU A 1 111 ? 16.808 1.762 -15.436 1.00 95.56 111 LEU A CA 1
ATOM 809 C C . LEU A 1 111 ? 17.699 1.149 -16.518 1.00 95.56 111 LEU A C 1
ATOM 811 O O . LEU A 1 111 ? 17.958 -0.052 -16.500 1.00 95.56 111 LEU A O 1
ATOM 815 N N . ARG A 1 112 ? 18.200 1.957 -17.459 1.00 95.69 112 ARG A N 1
ATOM 816 C CA . ARG A 1 112 ? 19.025 1.466 -18.574 1.00 95.69 112 ARG A CA 1
ATOM 817 C C . ARG A 1 112 ? 20.360 0.885 -18.120 1.00 95.69 112 ARG A C 1
ATOM 819 O O . ARG A 1 112 ? 20.856 -0.015 -18.797 1.00 95.69 112 ARG A O 1
ATOM 826 N N . SER A 1 113 ? 20.917 1.413 -17.030 1.00 94.06 113 SER A N 1
ATOM 827 C CA . SER A 1 113 ? 22.200 0.992 -16.452 1.00 94.06 113 SER A CA 1
ATOM 828 C C . SER A 1 113 ? 22.099 -0.210 -15.510 1.00 94.06 113 SER A C 1
ATOM 830 O O . 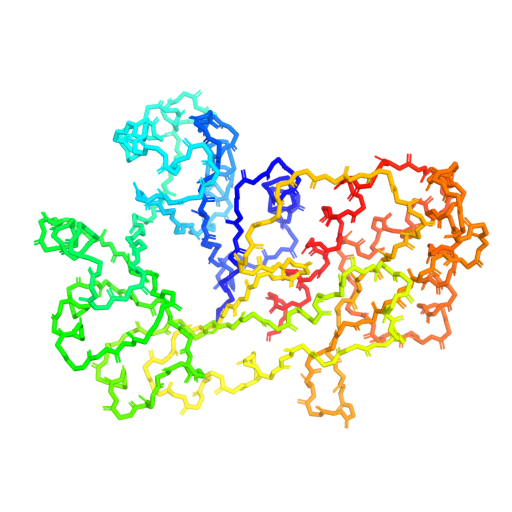SER A 1 113 ? 23.124 -0.803 -15.176 1.00 94.06 113 SER A O 1
ATOM 832 N N . PHE A 1 114 ? 20.894 -0.587 -15.078 1.00 92.06 114 PHE A N 1
ATOM 833 C CA . PHE A 1 114 ? 20.703 -1.682 -14.133 1.00 92.06 114 PHE A CA 1
ATOM 834 C C . PHE A 1 114 ? 20.946 -3.041 -14.809 1.00 92.06 114 PHE A C 1
ATOM 836 O O . PHE A 1 114 ? 20.363 -3.344 -15.849 1.00 92.06 114 PHE A O 1
ATOM 843 N N . THR A 1 115 ? 21.821 -3.865 -14.226 1.00 91.44 115 THR A N 1
ATOM 844 C CA . THR A 1 115 ? 22.276 -5.144 -14.814 1.00 91.44 115 THR A CA 1
ATOM 845 C C . THR A 1 115 ? 21.777 -6.385 -14.076 1.00 91.44 115 THR A C 1
ATOM 847 O O . THR A 1 115 ? 21.998 -7.505 -14.531 1.00 91.44 115 THR A O 1
ATOM 850 N N . ILE A 1 116 ? 21.108 -6.202 -12.939 1.00 91.00 116 ILE A N 1
ATOM 851 C CA . ILE A 1 116 ? 20.488 -7.274 -12.152 1.00 91.00 116 ILE A CA 1
ATOM 852 C C . ILE A 1 116 ? 18.962 -7.206 -12.295 1.00 91.00 116 ILE A C 1
ATOM 854 O O . ILE A 1 116 ? 18.449 -6.143 -12.644 1.00 91.00 116 ILE A O 1
ATOM 858 N N . PRO A 1 117 ? 18.215 -8.286 -12.000 1.00 94.94 117 PRO A N 1
ATOM 859 C CA . PRO A 1 117 ? 16.757 -8.240 -12.018 1.00 94.94 117 PRO A CA 1
ATOM 860 C C . PRO A 1 117 ? 16.198 -7.120 -11.132 1.00 94.94 117 PRO A C 1
ATOM 862 O O . PRO A 1 117 ? 16.588 -6.962 -9.973 1.00 94.94 117 PRO A O 1
ATOM 865 N N . PHE A 1 118 ? 15.267 -6.355 -11.693 1.00 97.50 118 PHE A N 1
ATOM 866 C CA . PHE A 1 118 ? 14.567 -5.255 -11.035 1.00 97.50 118 PHE A CA 1
ATOM 867 C C . PHE A 1 118 ? 13.118 -5.187 -11.520 1.00 97.50 118 PHE A C 1
ATOM 869 O O . PHE A 1 118 ? 12.725 -5.893 -12.455 1.00 97.50 118 PHE A O 1
ATOM 876 N N . VAL A 1 119 ? 12.336 -4.327 -10.882 1.00 98.69 119 VAL A N 1
ATOM 877 C CA . VAL A 1 119 ? 10.951 -3.997 -11.243 1.00 98.69 119 VAL A CA 1
ATOM 878 C C . VAL A 1 119 ? 10.805 -2.487 -11.394 1.00 98.69 119 VAL A C 1
ATOM 880 O O . VAL A 1 119 ? 11.615 -1.727 -10.862 1.00 98.69 119 VAL A O 1
ATOM 883 N N . ALA A 1 120 ? 9.798 -2.042 -12.136 1.00 98.50 120 ALA A N 1
ATOM 884 C CA . ALA A 1 120 ? 9.520 -0.623 -12.333 1.00 98.50 120 ALA A CA 1
ATOM 885 C C . ALA A 1 120 ? 8.194 -0.227 -11.675 1.00 98.50 120 ALA A C 1
ATOM 887 O O . ALA A 1 120 ? 7.244 -1.006 -11.674 1.00 98.50 120 ALA A O 1
ATOM 888 N N . TYR A 1 121 ? 8.128 0.993 -11.153 1.00 98.44 121 TYR A N 1
ATOM 889 C CA . TYR A 1 121 ? 6.914 1.629 -10.640 1.00 98.44 121 TYR A CA 1
ATOM 890 C C . TYR A 1 121 ? 6.738 2.966 -11.362 1.00 98.44 121 TYR A C 1
ATOM 892 O O . TYR A 1 121 ? 7.562 3.864 -11.196 1.00 98.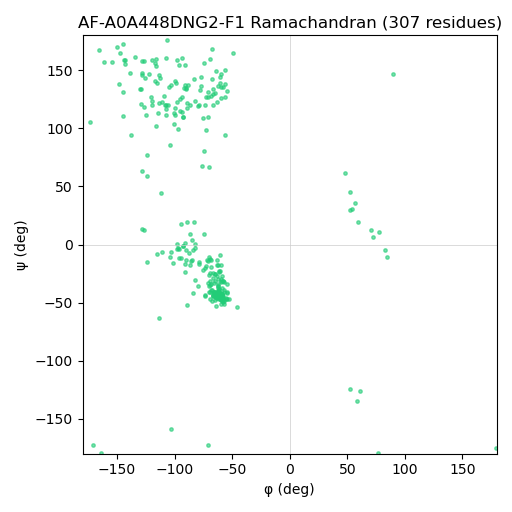44 121 TYR A O 1
ATOM 900 N N . VAL A 1 122 ? 5.713 3.076 -12.208 1.00 98.06 122 VAL A N 1
ATOM 901 C CA . VAL A 1 122 ? 5.490 4.237 -13.079 1.00 98.06 122 VAL A CA 1
ATOM 902 C C . VAL A 1 122 ? 4.308 5.054 -12.572 1.00 98.06 122 VAL A C 1
ATOM 904 O O . VAL A 1 122 ? 3.186 4.556 -12.583 1.00 98.06 122 VAL A O 1
ATOM 907 N N . GLU A 1 123 ? 4.555 6.304 -12.170 1.00 95.94 123 GLU A N 1
ATOM 908 C CA . GLU A 1 123 ? 3.519 7.197 -11.624 1.00 95.94 123 GLU A CA 1
ATOM 909 C C . GLU A 1 123 ? 2.644 7.845 -12.698 1.00 95.94 123 GLU A C 1
ATOM 911 O O . GLU A 1 123 ? 1.455 8.084 -12.488 1.00 95.94 123 GLU A O 1
ATOM 916 N N . GLY A 1 124 ? 3.232 8.172 -13.842 1.00 95.44 124 GLY A N 1
ATOM 917 C CA . GLY A 1 124 ? 2.602 8.940 -14.906 1.00 95.44 124 GLY A CA 1
ATOM 918 C C . GLY A 1 124 ? 2.158 8.095 -16.093 1.00 95.44 124 GLY A C 1
ATOM 919 O O . GLY A 1 124 ? 1.957 6.885 -16.010 1.00 95.44 124 GLY A O 1
ATOM 920 N N . VAL A 1 125 ? 1.996 8.775 -17.226 1.00 96.38 125 VAL A N 1
ATOM 921 C CA . VAL A 1 125 ? 1.593 8.156 -18.491 1.00 96.38 125 VAL A CA 1
ATOM 922 C C . VAL A 1 125 ? 2.740 7.315 -19.050 1.00 96.38 125 VAL A C 1
ATOM 924 O O . VAL A 1 125 ? 3.873 7.789 -19.176 1.00 96.38 125 VAL A O 1
ATOM 927 N N . VAL A 1 126 ? 2.433 6.080 -19.443 1.00 97.38 126 VAL A N 1
ATOM 928 C CA . VAL A 1 126 ? 3.357 5.210 -20.169 1.00 97.38 126 VAL A CA 1
ATOM 929 C C . VAL A 1 126 ? 3.228 5.507 -21.662 1.00 97.38 126 VAL A C 1
ATOM 931 O O . VAL A 1 126 ? 2.162 5.367 -22.251 1.00 97.38 126 VAL A O 1
ATOM 934 N N . THR A 1 127 ? 4.321 5.929 -22.294 1.00 97.12 127 THR A N 1
ATOM 935 C CA . THR A 1 127 ? 4.371 6.172 -23.744 1.00 97.12 127 THR A CA 1
ATOM 936 C C . THR A 1 127 ? 4.975 4.969 -24.472 1.00 97.12 127 THR A C 1
ATOM 938 O O . THR A 1 127 ? 5.751 4.229 -23.863 1.00 97.12 127 THR A O 1
ATOM 941 N N . PRO A 1 128 ? 4.729 4.789 -25.785 1.00 96.75 128 PRO A N 1
ATOM 942 C CA . PRO A 1 128 ? 5.382 3.730 -26.560 1.00 96.75 128 PRO A CA 1
ATOM 943 C C . PRO A 1 128 ? 6.916 3.758 -26.470 1.00 96.75 128 PRO A C 1
ATOM 945 O O . PRO A 1 128 ? 7.554 2.711 -26.445 1.00 96.75 128 PRO A O 1
ATOM 948 N N . ALA A 1 129 ? 7.518 4.948 -26.367 1.00 95.81 129 ALA A N 1
ATOM 949 C CA . ALA A 1 129 ? 8.960 5.088 -26.173 1.00 95.81 129 ALA A CA 1
ATOM 950 C C . ALA A 1 129 ? 9.409 4.563 -24.800 1.00 95.81 129 ALA A C 1
ATOM 952 O O . ALA A 1 129 ? 10.390 3.829 -24.717 1.00 95.81 129 ALA A O 1
ATOM 953 N N . LEU A 1 130 ? 8.669 4.891 -23.734 1.00 97.69 130 LEU A N 1
ATOM 954 C CA . LEU A 1 130 ? 8.973 4.406 -22.389 1.00 97.69 130 LEU A CA 1
ATOM 955 C C . LEU A 1 130 ? 8.789 2.885 -22.274 1.00 97.69 130 LEU A C 1
ATOM 957 O O . LEU A 1 130 ? 9.554 2.234 -21.569 1.00 97.69 130 LEU A O 1
ATOM 961 N N . VAL A 1 131 ? 7.828 2.298 -22.996 1.00 97.69 131 VAL A N 1
ATOM 962 C CA . VAL A 1 131 ? 7.626 0.839 -23.036 1.00 97.69 131 VAL A CA 1
ATOM 963 C C . VAL A 1 131 ? 8.902 0.103 -23.443 1.00 97.69 131 VAL A C 1
ATOM 965 O O . VAL A 1 131 ? 9.234 -0.900 -22.819 1.00 97.69 131 VAL A O 1
ATOM 968 N N . VAL A 1 132 ? 9.652 0.611 -24.427 1.00 96.69 132 VAL A N 1
ATOM 969 C CA . VAL A 1 132 ? 10.913 -0.009 -24.876 1.00 96.69 132 VAL A CA 1
ATOM 970 C C . VAL A 1 132 ? 11.910 -0.147 -23.724 1.00 96.69 132 VAL A C 1
ATOM 972 O O . VAL A 1 132 ? 12.556 -1.185 -23.586 1.00 96.69 132 VAL A O 1
ATOM 975 N N . ASP A 1 133 ? 12.007 0.873 -22.871 1.00 97.25 133 ASP A N 1
ATOM 976 C CA . ASP A 1 133 ? 12.837 0.821 -21.671 1.00 97.25 133 ASP A CA 1
ATOM 977 C C . ASP A 1 133 ? 12.254 -0.153 -20.636 1.00 97.25 133 ASP A C 1
ATOM 979 O O . ASP A 1 133 ? 12.961 -1.024 -20.124 1.00 97.25 133 ASP A O 1
ATOM 983 N N . LEU A 1 134 ? 10.947 -0.072 -20.379 1.00 98.00 134 LEU A N 1
ATOM 984 C CA . LEU A 1 134 ? 10.246 -0.902 -19.396 1.00 98.00 134 LEU A CA 1
ATOM 985 C C . LEU A 1 134 ? 10.299 -2.409 -19.695 1.00 98.00 134 LEU A C 1
ATOM 987 O O . LEU A 1 134 ? 10.220 -3.198 -18.757 1.00 98.00 134 LEU A O 1
ATOM 991 N N . MET A 1 135 ? 10.508 -2.827 -20.949 1.00 96.94 135 MET A N 1
ATOM 992 C CA . MET A 1 135 ? 10.701 -4.242 -21.319 1.00 96.94 135 MET A CA 1
ATOM 993 C C . MET A 1 135 ? 11.911 -4.900 -20.631 1.00 96.94 135 MET A C 1
ATOM 995 O O . MET A 1 135 ? 11.987 -6.125 -20.576 1.00 96.94 135 MET A O 1
ATOM 999 N N . LYS A 1 136 ? 12.853 -4.113 -20.091 1.00 96.25 136 LYS A N 1
ATOM 1000 C CA . LYS A 1 136 ? 13.971 -4.623 -19.278 1.00 96.25 136 LYS A CA 1
ATOM 1001 C C . LYS A 1 136 ? 13.557 -5.025 -17.858 1.00 96.25 136 LYS A C 1
ATOM 1003 O O . LYS A 1 136 ? 14.282 -5.781 -17.213 1.00 96.25 136 LYS A O 1
ATOM 1008 N N . ALA A 1 137 ? 12.447 -4.491 -17.349 1.00 98.00 137 ALA A N 1
ATOM 1009 C CA . ALA A 1 137 ? 11.981 -4.770 -15.999 1.00 98.00 137 ALA A CA 1
ATOM 1010 C C . ALA A 1 137 ? 11.312 -6.151 -15.927 1.00 98.00 137 ALA A C 1
ATOM 1012 O O . ALA A 1 137 ? 10.589 -6.568 -16.828 1.00 98.00 137 ALA A O 1
ATOM 1013 N N . SER A 1 138 ? 11.491 -6.845 -14.803 1.00 98.06 138 SER A N 1
ATOM 1014 C CA . SER A 1 138 ? 10.868 -8.159 -14.561 1.00 98.06 138 SER A CA 1
ATOM 1015 C C . SER A 1 138 ? 9.351 -8.056 -14.370 1.00 98.06 138 SER A C 1
ATOM 1017 O O . SER A 1 138 ? 8.626 -9.033 -14.550 1.00 98.06 138 SER A O 1
ATOM 1019 N N . ALA A 1 139 ? 8.877 -6.886 -13.943 1.00 98.50 139 ALA A N 1
ATOM 1020 C CA . ALA A 1 139 ? 7.476 -6.502 -13.863 1.00 98.50 139 ALA A CA 1
ATOM 1021 C C . ALA A 1 139 ? 7.370 -4.973 -13.773 1.00 98.50 139 ALA A C 1
ATOM 1023 O O . ALA A 1 139 ? 8.312 -4.305 -13.333 1.00 98.50 139 ALA A O 1
ATOM 1024 N N . VAL A 1 140 ? 6.214 -4.437 -14.160 1.00 98.69 140 VAL A N 1
ATOM 1025 C CA . VAL A 1 140 ? 5.925 -2.999 -14.140 1.00 98.69 140 VAL A CA 1
ATOM 1026 C C . VAL A 1 140 ? 4.635 -2.745 -13.368 1.00 98.69 140 VAL A C 1
ATOM 1028 O O . VAL A 1 140 ? 3.575 -3.213 -13.775 1.00 98.69 140 VAL A O 1
ATOM 1031 N N . ALA A 1 141 ? 4.707 -1.996 -12.271 1.00 98.62 141 ALA A N 1
ATOM 1032 C CA . ALA A 1 141 ? 3.539 -1.401 -11.636 1.00 9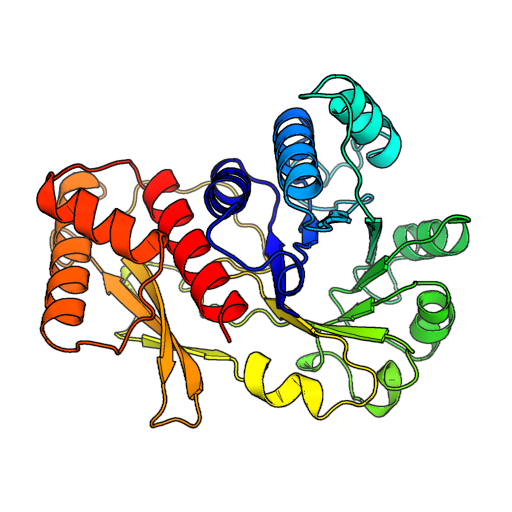8.62 141 ALA A CA 1
ATOM 1033 C C . ALA A 1 141 ? 3.172 -0.099 -12.357 1.00 98.62 141 ALA A C 1
ATOM 1035 O O . ALA A 1 141 ? 4.009 0.797 -12.468 1.00 98.62 141 ALA A O 1
ATOM 1036 N N . LEU A 1 142 ? 1.938 -0.004 -12.850 1.00 98.06 142 LEU A N 1
ATOM 1037 C CA . LEU A 1 142 ? 1.415 1.157 -13.571 1.00 98.06 142 LEU A CA 1
ATOM 1038 C C . LEU A 1 142 ? -0.057 1.393 -13.232 1.00 98.06 142 LEU A C 1
ATOM 1040 O O . LEU A 1 142 ? -0.760 0.466 -12.821 1.00 98.06 142 LEU A O 1
ATOM 1044 N N . ASN A 1 143 ? -0.523 2.621 -13.451 1.00 96.69 143 ASN A N 1
ATOM 1045 C CA . ASN A 1 143 ? -1.934 2.956 -13.334 1.00 96.69 143 ASN A CA 1
ATOM 1046 C C . ASN A 1 143 ? -2.637 2.839 -14.706 1.00 96.69 143 ASN A C 1
ATOM 1048 O O . ASN A 1 143 ? -2.326 3.628 -15.607 1.00 96.69 143 ASN A O 1
ATOM 1052 N N . PRO A 1 144 ? -3.574 1.883 -14.885 1.00 95.00 144 PRO A N 1
ATOM 1053 C CA . PRO A 1 144 ? -4.261 1.674 -16.158 1.00 95.00 144 PRO A CA 1
ATOM 1054 C C . PRO A 1 144 ? -5.211 2.823 -16.526 1.00 95.00 144 PRO A C 1
ATOM 1056 O O . PRO A 1 144 ? -5.504 2.996 -17.702 1.00 95.00 144 PRO A O 1
ATOM 1059 N N . ASP A 1 145 ? -5.632 3.661 -15.574 1.00 93.81 145 ASP A N 1
ATOM 1060 C CA . ASP A 1 145 ? -6.468 4.837 -15.854 1.00 93.81 145 ASP A CA 1
ATOM 1061 C C . ASP A 1 145 ? -5.664 5.966 -16.519 1.00 93.81 145 ASP A C 1
ATOM 1063 O O . ASP A 1 145 ? -6.227 6.859 -17.151 1.00 93.81 145 ASP A O 1
ATOM 1067 N N . LYS A 1 146 ? -4.328 5.939 -16.390 1.00 95.06 146 LYS A N 1
ATOM 1068 C CA . LYS A 1 146 ? -3.422 6.936 -16.985 1.00 95.06 146 LYS A CA 1
ATOM 1069 C C . LYS A 1 146 ? -2.945 6.541 -18.388 1.00 95.06 146 LYS A C 1
ATOM 1071 O O . LYS A 1 146 ? -2.417 7.396 -19.096 1.00 95.06 146 LYS A O 1
ATOM 1076 N N . THR A 1 147 ? -3.074 5.270 -18.789 1.00 92.94 147 THR A N 1
ATOM 1077 C CA . THR A 1 147 ? -2.558 4.768 -20.076 1.00 92.94 147 THR A CA 1
ATOM 1078 C C . THR A 1 147 ? -3.462 3.694 -20.682 1.00 92.94 147 THR A C 1
ATOM 1080 O O . THR A 1 147 ? -3.757 2.691 -20.039 1.00 92.94 147 THR A O 1
ATOM 1083 N N . ASP A 1 148 ? -3.799 3.841 -21.965 1.00 93.94 148 ASP A N 1
ATOM 1084 C CA . ASP A 1 148 ? -4.566 2.847 -22.720 1.00 93.94 148 ASP A CA 1
ATOM 1085 C C . ASP A 1 148 ? -3.867 1.474 -22.815 1.00 93.94 148 ASP A C 1
ATOM 1087 O O . ASP A 1 148 ? -2.642 1.380 -22.961 1.00 93.94 148 ASP A O 1
ATOM 1091 N N . PHE A 1 149 ? -4.666 0.401 -22.784 1.00 95.44 149 PHE A N 1
ATOM 1092 C CA . PHE A 1 149 ? -4.179 -0.980 -22.854 1.00 95.44 149 PHE A CA 1
ATOM 1093 C C . PHE A 1 149 ? -3.357 -1.273 -24.113 1.00 95.44 149 PHE A C 1
ATOM 1095 O O . PHE A 1 149 ? -2.413 -2.055 -24.046 1.00 95.44 149 PHE A O 1
ATOM 1102 N N . SER A 1 150 ? -3.643 -0.628 -25.248 1.00 96.19 150 SER A N 1
ATOM 1103 C CA . SER A 1 150 ? -2.867 -0.816 -26.481 1.00 96.19 150 SER A CA 1
ATOM 1104 C C . SER A 1 150 ? -1.389 -0.437 -26.339 1.00 96.19 150 SER A C 1
ATOM 1106 O O . SER A 1 150 ? -0.558 -0.945 -27.092 1.00 96.19 150 SER A O 1
ATOM 1108 N N . VAL A 1 151 ? -1.042 0.415 -25.367 1.00 96.19 151 VAL A N 1
ATOM 1109 C CA . VAL A 1 151 ? 0.340 0.837 -25.123 1.00 96.19 151 VAL A CA 1
ATOM 1110 C C . VAL A 1 151 ? 1.039 -0.106 -24.151 1.00 96.19 151 VAL A C 1
ATOM 1112 O O . VAL A 1 151 ? 2.120 -0.604 -24.449 1.00 96.19 151 VAL A O 1
ATOM 1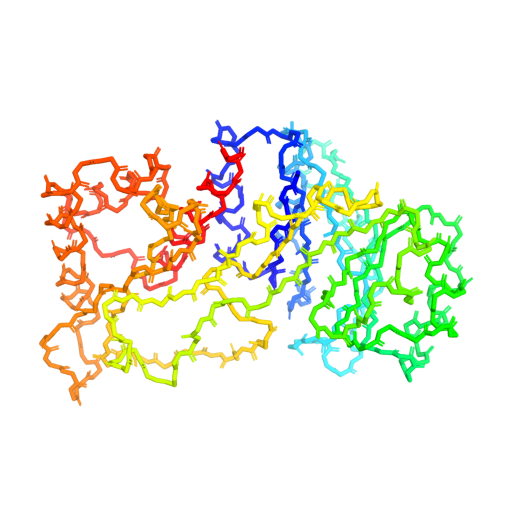115 N N . TRP A 1 152 ? 0.447 -0.368 -22.984 1.00 95.44 152 TRP A N 1
ATOM 1116 C CA . TRP A 1 152 ? 1.108 -1.154 -21.936 1.00 95.44 152 TRP A CA 1
ATOM 1117 C C . TRP A 1 152 ? 0.840 -2.661 -22.024 1.00 95.44 152 TRP A C 1
ATOM 1119 O O . TRP A 1 152 ? 1.555 -3.441 -21.399 1.00 95.44 152 TRP A O 1
ATOM 1129 N N . GLY A 1 153 ? -0.140 -3.100 -22.818 1.00 96.62 153 GLY A N 1
ATOM 1130 C CA . GLY A 1 153 ? -0.512 -4.509 -22.986 1.00 96.62 153 GLY A CA 1
ATOM 1131 C C . GLY A 1 153 ? 0.598 -5.390 -23.567 1.00 96.62 153 GLY A C 1
ATOM 1132 O O . GLY A 1 153 ? 0.563 -6.606 -23.403 1.00 96.62 153 GLY A O 1
ATOM 1133 N N . VAL A 1 154 ? 1.615 -4.786 -24.192 1.00 96.50 154 VAL A N 1
ATOM 1134 C CA . VAL A 1 154 ? 2.818 -5.488 -24.673 1.00 96.50 154 VAL A CA 1
ATOM 1135 C C . VAL A 1 154 ? 3.831 -5.789 -23.564 1.00 96.50 154 VAL A C 1
ATOM 1137 O O . VAL A 1 154 ? 4.730 -6.603 -23.770 1.00 96.50 154 VAL A O 1
ATOM 1140 N N . LEU A 1 155 ? 3.710 -5.152 -22.391 1.00 97.44 155 LEU A N 1
ATOM 1141 C CA . LEU A 1 155 ? 4.568 -5.449 -21.246 1.00 97.44 155 LEU A CA 1
ATOM 1142 C C . LEU A 1 155 ? 4.270 -6.871 -20.756 1.00 97.44 155 LEU A C 1
ATOM 1144 O O . LEU A 1 155 ? 3.103 -7.210 -20.559 1.00 97.44 155 LEU A O 1
ATOM 1148 N N . PRO A 1 156 ? 5.288 -7.705 -20.492 1.00 95.81 156 PRO A N 1
ATOM 1149 C CA . PRO A 1 156 ? 5.072 -9.121 -20.205 1.00 95.81 156 PRO A CA 1
ATOM 1150 C C . PRO A 1 156 ? 4.376 -9.362 -18.861 1.00 95.81 156 PRO A C 1
ATOM 1152 O O . PRO A 1 156 ? 3.679 -10.361 -18.693 1.00 95.81 156 PRO A O 1
ATOM 1155 N N . ARG A 1 157 ? 4.608 -8.481 -17.879 1.00 98.19 157 ARG A N 1
ATOM 1156 C CA . ARG A 1 157 ? 4.129 -8.624 -16.499 1.00 98.19 157 ARG A CA 1
ATOM 1157 C C . ARG A 1 157 ? 3.786 -7.254 -15.919 1.00 98.19 157 ARG A C 1
ATOM 1159 O O . ARG A 1 157 ? 4.688 -6.459 -15.654 1.00 98.19 157 ARG A O 1
ATOM 1166 N N . ALA A 1 158 ? 2.501 -6.998 -15.695 1.00 98.19 158 ALA A N 1
ATOM 1167 C CA . ALA A 1 158 ? 1.994 -5.731 -15.176 1.00 98.19 158 ALA A CA 1
ATOM 1168 C C . ALA A 1 158 ? 1.314 -5.894 -13.806 1.00 98.19 158 ALA A C 1
ATOM 1170 O O . ALA A 1 158 ? 0.587 -6.857 -13.569 1.00 98.19 158 ALA A O 1
ATOM 1171 N N . VAL A 1 159 ? 1.530 -4.941 -12.905 1.00 98.38 159 VAL A N 1
ATOM 1172 C CA . VAL A 1 159 ? 0.739 -4.759 -11.682 1.00 98.38 159 VAL A CA 1
ATOM 1173 C C . VAL A 1 159 ? -0.113 -3.514 -11.884 1.00 98.38 159 VAL A C 1
ATOM 1175 O O . VAL A 1 159 ? 0.425 -2.432 -12.112 1.00 98.38 159 VAL A O 1
ATOM 1178 N N . LEU A 1 160 ? -1.432 -3.668 -11.824 1.00 97.88 160 LEU A N 1
ATOM 1179 C CA . LEU A 1 160 ? -2.365 -2.573 -12.082 1.00 97.88 160 LEU A CA 1
ATOM 1180 C C . LEU A 1 160 ? -2.726 -1.892 -10.768 1.00 97.88 160 LEU A C 1
ATOM 1182 O O . LEU A 1 160 ? -3.410 -2.489 -9.939 1.00 97.88 160 LEU A O 1
ATOM 1186 N N . TYR A 1 161 ? -2.257 -0.668 -10.556 1.00 97.50 161 TYR A N 1
ATOM 1187 C CA . TYR A 1 161 ? -2.543 0.057 -9.322 1.00 97.50 161 TYR A CA 1
ATOM 1188 C C . TYR A 1 161 ? -3.369 1.318 -9.559 1.00 97.50 161 TYR A C 1
ATOM 1190 O O . TYR A 1 161 ? -3.397 1.856 -10.661 1.00 97.50 161 TYR A O 1
ATOM 1198 N N . HIS A 1 162 ? -4.028 1.810 -8.517 1.00 95.00 162 HIS A N 1
ATOM 1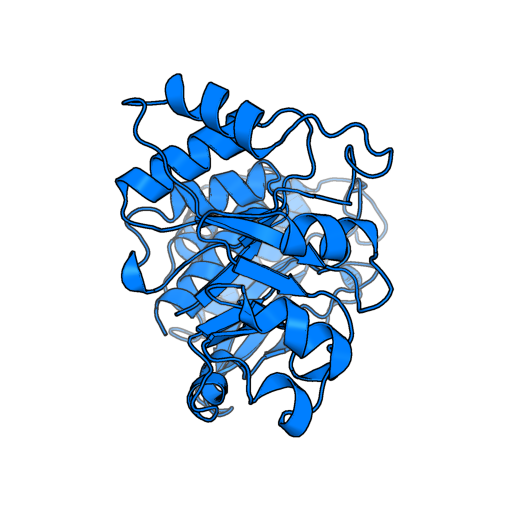199 C CA . HIS A 1 162 ? -4.754 3.080 -8.556 1.00 95.00 162 HIS A CA 1
ATOM 1200 C C . HIS A 1 162 ? -4.707 3.781 -7.192 1.00 95.00 162 HIS A C 1
ATOM 1202 O O . HIS A 1 162 ? -4.340 3.176 -6.184 1.00 95.00 162 HIS A O 1
ATOM 1208 N N . ASP A 1 163 ? -5.052 5.068 -7.165 1.00 94.50 163 ASP A N 1
ATOM 1209 C CA . ASP A 1 163 ? -5.275 5.824 -5.926 1.00 94.50 163 ASP A CA 1
ATOM 1210 C C . ASP A 1 163 ? -6.780 6.014 -5.715 1.00 94.50 163 ASP A C 1
ATOM 1212 O O . ASP A 1 163 ? -7.362 7.005 -6.153 1.00 94.50 163 ASP A O 1
ATOM 1216 N N . GLY A 1 164 ? -7.423 5.019 -5.100 1.00 93.44 164 GLY A N 1
ATOM 1217 C CA . GLY A 1 164 ? -8.877 5.014 -4.906 1.00 93.44 164 GLY A CA 1
ATOM 1218 C C . GLY A 1 164 ? -9.343 5.602 -3.585 1.00 93.44 164 GLY A C 1
ATOM 1219 O O . GLY A 1 164 ? -10.544 5.632 -3.320 1.00 93.44 164 GLY A O 1
ATOM 1220 N N . PHE A 1 165 ? -8.429 6.044 -2.717 1.00 95.31 165 PHE A N 1
ATOM 1221 C CA . PHE A 1 165 ? -8.842 6.663 -1.469 1.00 95.31 165 PHE A CA 1
ATOM 1222 C C . PHE A 1 165 ? -9.351 8.082 -1.744 1.00 95.31 165 PHE A C 1
ATOM 1224 O O . PHE A 1 165 ? -8.571 8.990 -2.030 1.00 95.31 165 PHE A O 1
ATOM 1231 N N . ASP A 1 166 ? -10.665 8.283 -1.618 1.00 92.69 166 ASP A N 1
ATOM 1232 C CA . ASP A 1 166 ? -11.345 9.576 -1.792 1.00 92.69 166 ASP A CA 1
ATOM 1233 C C . ASP A 1 166 ? -11.028 10.552 -0.644 1.00 92.69 166 ASP A C 1
ATOM 1235 O O . ASP A 1 166 ? -11.863 10.890 0.199 1.00 92.69 166 ASP A O 1
ATOM 1239 N N . LYS A 1 167 ? -9.768 10.978 -0.577 1.00 91.62 167 LYS A N 1
ATOM 1240 C CA . LYS A 1 167 ? -9.240 11.820 0.487 1.00 91.62 167 LYS A CA 1
ATOM 1241 C C . LYS A 1 167 ? -9.929 13.179 0.497 1.00 91.62 167 LYS A C 1
ATOM 1243 O O . LYS A 1 167 ? -9.833 13.952 -0.456 1.00 91.62 167 LYS A O 1
ATOM 1248 N N . LYS A 1 168 ? -10.525 13.526 1.636 1.00 91.62 168 LYS A N 1
ATOM 1249 C CA . LYS A 1 168 ? -11.077 14.862 1.877 1.00 91.62 168 LYS A CA 1
ATOM 1250 C C . LYS A 1 168 ? -10.058 15.793 2.521 1.00 91.62 168 LYS A C 1
ATOM 1252 O O . LYS A 1 168 ? -9.134 15.360 3.210 1.00 91.62 168 LYS A O 1
ATOM 1257 N N . THR A 1 169 ? -10.245 17.096 2.309 1.00 87.44 169 THR A N 1
ATOM 1258 C CA . THR A 1 169 ? -9.433 18.140 2.949 1.00 87.44 169 THR A CA 1
ATOM 1259 C C . THR A 1 169 ? -9.621 18.139 4.463 1.00 87.44 169 THR A C 1
ATOM 1261 O O . THR A 1 169 ? -8.644 18.286 5.195 1.00 87.44 169 THR A O 1
ATOM 1264 N N . ARG A 1 170 ? -10.860 17.953 4.938 1.00 88.12 170 ARG A N 1
ATOM 1265 C CA . ARG A 1 170 ? -11.181 17.827 6.363 1.00 88.12 170 ARG A CA 1
ATOM 1266 C C . ARG A 1 170 ? -11.871 16.499 6.622 1.00 88.12 170 ARG A C 1
ATOM 1268 O O . ARG A 1 170 ? -12.680 16.043 5.822 1.00 88.12 170 ARG A O 1
ATOM 1275 N N . ASN A 1 171 ? -11.622 15.938 7.800 1.00 88.19 171 ASN A N 1
ATOM 1276 C CA . ASN A 1 171 ? -12.275 14.708 8.243 1.00 88.19 171 ASN A CA 1
ATOM 1277 C C . ASN A 1 171 ? -13.803 14.849 8.391 1.00 88.19 171 ASN A C 1
ATOM 1279 O O . ASN A 1 171 ? -14.524 13.874 8.209 1.00 88.19 171 ASN A O 1
ATOM 1283 N N . LEU A 1 172 ? -14.312 16.060 8.658 1.00 89.75 172 LEU A N 1
ATOM 1284 C CA . LEU A 1 172 ? -15.760 16.306 8.727 1.00 89.75 172 LEU A CA 1
ATOM 1285 C C . LEU A 1 172 ? -16.454 16.137 7.366 1.00 89.75 172 LEU A C 1
ATOM 1287 O O . LEU A 1 172 ? -17.642 15.850 7.323 1.00 89.75 172 LEU A O 1
ATOM 1291 N N . ASP A 1 173 ? -15.716 16.300 6.264 1.00 92.69 173 ASP A N 1
ATOM 1292 C CA . ASP A 1 173 ? -16.277 16.297 4.910 1.00 92.69 173 ASP A CA 1
ATOM 1293 C C . ASP A 1 173 ? -16.487 14.873 4.360 1.00 92.69 173 ASP A C 1
ATOM 1295 O O . ASP A 1 173 ? -16.983 14.707 3.243 1.00 92.69 173 ASP A O 1
ATOM 1299 N N . TYR A 1 174 ? -16.097 13.831 5.105 1.00 94.94 174 TYR A N 1
ATOM 1300 C CA . TYR A 1 174 ? -16.403 12.453 4.727 1.00 94.94 174 TYR A CA 1
ATOM 1301 C C . TYR A 1 174 ? -17.896 12.169 4.915 1.00 94.94 174 TYR A C 1
ATOM 1303 O O . TYR A 1 174 ? -18.445 12.339 6.003 1.00 94.94 174 TYR A O 1
ATOM 1311 N N . GLY A 1 175 ? -18.537 11.677 3.852 1.00 95.12 175 GLY A N 1
ATOM 1312 C CA . GLY A 1 175 ? -19.851 11.049 3.946 1.00 95.12 175 GLY A CA 1
ATOM 1313 C C . GLY A 1 175 ? -19.775 9.686 4.638 1.00 95.12 175 GLY A C 1
ATOM 1314 O O . GLY A 1 175 ? -18.730 9.271 5.128 1.00 95.12 175 GLY A O 1
ATOM 1315 N N . THR A 1 176 ? -20.885 8.951 4.651 1.00 96.50 176 THR A N 1
ATOM 1316 C CA . THR A 1 176 ? -20.939 7.622 5.280 1.00 96.50 176 THR A CA 1
ATOM 1317 C C . THR A 1 176 ? -19.975 6.620 4.636 1.00 96.50 176 THR A C 1
ATOM 1319 O O . THR A 1 176 ? -19.356 5.820 5.335 1.00 96.50 176 THR A O 1
ATOM 1322 N N . GLU A 1 177 ? -19.836 6.653 3.313 1.00 97.06 177 GLU A N 1
ATOM 1323 C CA . GLU A 1 177 ? -18.923 5.796 2.560 1.00 97.06 177 GLU A CA 1
ATOM 1324 C C . GLU A 1 177 ? -18.511 6.435 1.234 1.00 97.06 177 GLU A C 1
ATOM 1326 O O . GLU A 1 177 ? -19.248 7.258 0.687 1.00 97.06 177 GLU A O 1
ATOM 1331 N N . SER A 1 178 ? -17.368 5.998 0.711 1.00 97.44 178 SER A N 1
ATOM 1332 C CA . SER A 1 178 ? -16.870 6.333 -0.622 1.00 97.44 178 SER A CA 1
ATOM 1333 C C . SER A 1 178 ? -16.557 5.057 -1.405 1.00 97.44 178 SER A C 1
ATOM 1335 O O . SER A 1 178 ? -16.077 4.066 -0.843 1.00 97.44 178 SER A O 1
ATOM 1337 N N . TYR A 1 179 ? -16.821 5.082 -2.715 1.00 97.19 179 TYR A N 1
ATOM 1338 C CA . TYR A 1 179 ? -16.305 4.062 -3.632 1.00 97.19 179 TYR A CA 1
ATOM 1339 C C . TYR A 1 179 ? -14.777 4.074 -3.599 1.00 97.19 179 TYR A C 1
ATOM 1341 O O . TYR A 1 179 ? -14.180 5.148 -3.561 1.00 97.19 179 TYR A O 1
ATOM 1349 N N . TYR A 1 180 ? -14.168 2.887 -3.608 1.00 97.19 180 TYR A N 1
ATOM 1350 C CA . TYR A 1 180 ? -12.718 2.738 -3.601 1.00 97.19 180 TYR A CA 1
ATOM 1351 C C . TYR A 1 180 ? -12.212 2.138 -4.909 1.00 97.19 180 TYR A C 1
ATOM 1353 O O . TYR A 1 180 ? -11.453 2.778 -5.628 1.00 97.19 180 TYR A O 1
ATOM 1361 N N . SER A 1 181 ? -12.599 0.897 -5.227 1.00 95.44 181 SER A N 1
ATOM 1362 C CA . SER A 1 181 ? -12.105 0.228 -6.434 1.00 95.44 181 SER A CA 1
ATOM 1363 C C . SER A 1 181 ? -12.888 -1.016 -6.833 1.00 95.44 181 SER A C 1
ATOM 1365 O O . SER A 1 181 ? -13.631 -1.602 -6.047 1.00 95.44 181 SER A O 1
ATOM 1367 N N . ASN A 1 182 ? -12.634 -1.476 -8.055 1.00 93.81 182 ASN A N 1
ATOM 1368 C CA . ASN A 1 182 ? -13.019 -2.790 -8.559 1.00 93.81 182 ASN A CA 1
ATOM 1369 C C . ASN A 1 182 ? -11.820 -3.569 -9.141 1.00 93.81 182 ASN A C 1
ATOM 1371 O O . ASN A 1 182 ? -12.011 -4.582 -9.819 1.00 93.81 182 ASN A O 1
ATOM 1375 N N . PHE A 1 183 ? -10.584 -3.113 -8.911 1.00 93.06 183 PHE A N 1
ATOM 1376 C CA . PHE A 1 183 ? -9.395 -3.670 -9.567 1.00 93.06 183 PHE A CA 1
ATOM 1377 C C . PHE A 1 183 ? -9.089 -5.092 -9.106 1.00 93.06 183 PHE A C 1
ATOM 1379 O O . PHE A 1 183 ? -8.682 -5.920 -9.920 1.00 93.06 183 PHE A O 1
ATOM 1386 N N . HIS A 1 184 ? -9.364 -5.407 -7.839 1.00 94.56 184 HIS A N 1
ATOM 1387 C CA . HIS A 1 184 ? -9.251 -6.760 -7.290 1.00 94.56 184 HIS A CA 1
ATOM 1388 C C . HIS A 1 184 ? -10.144 -7.775 -8.019 1.00 94.56 184 HIS A C 1
ATOM 1390 O O . HIS A 1 184 ? -9.779 -8.948 -8.107 1.00 94.56 184 HIS A O 1
ATOM 1396 N N . ASN A 1 185 ? -11.259 -7.327 -8.608 1.00 93.25 185 ASN A N 1
ATOM 1397 C CA . ASN A 1 185 ? -12.128 -8.152 -9.451 1.00 93.25 185 ASN A CA 1
ATOM 1398 C C . ASN A 1 185 ? -11.635 -8.212 -10.904 1.00 93.25 185 ASN A C 1
ATOM 1400 O O . ASN A 1 185 ? -11.676 -9.267 -11.534 1.00 93.25 185 ASN A O 1
ATOM 1404 N N . GLY A 1 186 ? -11.197 -7.073 -11.446 1.00 92.06 186 GLY A N 1
ATOM 1405 C CA . GLY A 1 186 ? -10.993 -6.896 -12.884 1.00 92.06 186 GLY A CA 1
ATOM 1406 C C . GLY A 1 186 ? -9.597 -7.220 -13.413 1.00 92.06 186 GLY A C 1
ATOM 1407 O O . GLY A 1 186 ? -9.473 -7.523 -14.598 1.00 92.06 186 GLY A O 1
ATOM 1408 N N . TYR A 1 187 ? -8.541 -7.183 -12.589 1.00 94.62 187 TYR A N 1
ATOM 1409 C CA . TYR A 1 187 ? -7.166 -7.250 -13.112 1.00 94.62 187 TYR A CA 1
ATOM 1410 C C . TYR A 1 187 ? -6.882 -8.533 -13.908 1.00 94.62 187 TYR A C 1
ATOM 1412 O O . TYR A 1 187 ? -6.130 -8.501 -14.875 1.00 94.62 187 TYR A O 1
ATOM 1420 N N . ARG A 1 188 ? -7.524 -9.655 -13.556 1.00 93.50 188 ARG A N 1
ATOM 1421 C CA . ARG A 1 188 ? -7.349 -10.947 -14.244 1.00 93.50 188 ARG A CA 1
ATOM 1422 C C . ARG A 1 188 ? -7.914 -10.974 -15.667 1.00 93.50 188 ARG A C 1
ATOM 1424 O O . ARG A 1 188 ? -7.601 -11.898 -16.409 1.00 93.50 188 ARG A O 1
ATOM 1431 N N . SER A 1 189 ? -8.717 -9.983 -16.052 1.00 93.94 189 SER A N 1
ATOM 1432 C CA . SER A 1 189 ? -9.196 -9.823 -17.429 1.00 93.94 189 SER A CA 1
ATOM 1433 C C . SER A 1 189 ? -8.085 -9.383 -18.390 1.00 93.94 189 SER A C 1
ATOM 1435 O O . SER A 1 189 ? -8.257 -9.486 -19.602 1.00 93.94 189 SER A O 1
ATOM 1437 N N . PHE A 1 190 ? -6.943 -8.918 -17.871 1.00 94.81 190 PHE A N 1
ATOM 1438 C CA . PHE A 1 190 ? -5.769 -8.570 -18.666 1.00 94.81 190 PHE A CA 1
ATOM 1439 C C . PHE A 1 190 ? -4.759 -9.731 -18.646 1.00 94.81 190 PHE A C 1
ATOM 1441 O O . PHE A 1 190 ? -4.296 -10.115 -17.570 1.00 94.81 190 PHE A O 1
ATOM 1448 N N . PRO A 1 191 ? -4.367 -10.290 -19.807 1.00 93.88 191 PRO A N 1
ATOM 1449 C CA . PRO A 1 191 ? -3.563 -11.516 -19.870 1.00 93.88 191 PRO A CA 1
ATOM 1450 C C . PRO A 1 191 ? -2.154 -11.368 -19.274 1.00 93.88 191 PRO A C 1
ATOM 1452 O O . PRO A 1 191 ? -1.563 -12.350 -18.831 1.00 93.88 191 PRO A O 1
ATOM 1455 N N . ASN A 1 192 ? -1.614 -10.148 -19.256 1.00 96.75 192 ASN A N 1
ATOM 1456 C CA . ASN A 1 192 ? -0.294 -9.818 -18.723 1.00 96.75 192 ASN A CA 1
ATOM 1457 C C . ASN A 1 192 ? -0.331 -9.261 -17.287 1.00 96.75 192 ASN A C 1
ATOM 1459 O O . ASN A 1 192 ? 0.728 -9.001 -16.708 1.00 96.75 192 ASN A O 1
ATOM 1463 N N . ALA A 1 193 ? -1.513 -9.062 -16.694 1.00 97.44 193 ALA A N 1
ATOM 1464 C CA . ALA A 1 193 ? -1.622 -8.551 -15.334 1.00 97.44 193 ALA A CA 1
ATOM 1465 C C . ALA A 1 193 ? -1.387 -9.666 -14.305 1.00 97.44 193 ALA A C 1
ATOM 1467 O O . ALA A 1 193 ? -2.124 -10.647 -14.217 1.00 97.44 193 ALA A O 1
ATOM 1468 N N . ILE A 1 194 ? -0.355 -9.495 -13.483 1.00 97.25 194 ILE A N 1
ATOM 1469 C CA . ILE A 1 194 ? 0.048 -10.454 -12.444 1.00 97.25 194 ILE A CA 1
ATOM 1470 C C . ILE A 1 194 ? -0.548 -10.115 -11.070 1.00 97.25 194 ILE A C 1
ATOM 1472 O O . ILE A 1 194 ? -0.497 -10.922 -10.138 1.00 97.25 194 ILE A O 1
ATOM 1476 N N . GLY A 1 195 ? -1.129 -8.925 -10.938 1.00 97.38 195 GLY A N 1
ATOM 1477 C CA . GLY A 1 195 ? -1.724 -8.449 -9.702 1.00 97.38 195 GLY A CA 1
ATOM 1478 C C . GLY A 1 195 ? -2.292 -7.047 -9.817 1.00 97.38 195 GLY A C 1
ATOM 1479 O O . GLY A 1 195 ? -2.280 -6.431 -10.885 1.00 97.38 195 GLY A O 1
ATOM 1480 N N . PHE A 1 196 ? -2.755 -6.556 -8.677 1.00 97.88 196 PHE A N 1
ATOM 1481 C CA . PHE A 1 196 ? -3.278 -5.210 -8.509 1.00 97.88 196 PHE A CA 1
ATOM 1482 C C . PHE A 1 196 ? -2.700 -4.570 -7.247 1.00 97.88 196 PHE A C 1
ATOM 1484 O O . PHE A 1 196 ? -2.207 -5.281 -6.370 1.00 97.88 196 PHE A O 1
ATOM 1491 N N . GLY A 1 197 ? -2.759 -3.249 -7.143 1.00 97.69 197 GLY A N 1
ATOM 1492 C CA . GLY A 1 197 ? -2.270 -2.513 -5.981 1.00 97.69 197 GLY A CA 1
ATOM 1493 C C . GLY A 1 197 ? -3.035 -1.222 -5.740 1.00 97.69 197 GLY A C 1
ATOM 1494 O O . GLY A 1 197 ? -3.824 -0.782 -6.573 1.00 97.69 197 GLY A O 1
ATOM 1495 N N . ASP A 1 198 ? -2.784 -0.611 -4.596 1.00 97.88 198 ASP A N 1
ATOM 1496 C CA . ASP A 1 198 ? -3.323 0.691 -4.216 1.00 97.88 198 ASP A CA 1
ATOM 1497 C C . ASP A 1 198 ? -2.518 1.263 -3.040 1.00 97.88 198 ASP A C 1
ATOM 1499 O O . ASP A 1 198 ? -1.561 0.644 -2.566 1.00 97.88 198 ASP A O 1
ATOM 1503 N N . TYR A 1 199 ? -2.897 2.448 -2.566 1.00 97.31 199 TYR A N 1
ATOM 1504 C CA . TYR A 1 199 ? -2.270 3.108 -1.418 1.00 97.31 199 TYR A CA 1
ATOM 1505 C C . TYR A 1 199 ? -2.997 2.819 -0.097 1.00 97.31 199 TYR A C 1
ATOM 1507 O O . TYR A 1 199 ? -2.783 3.510 0.897 1.00 97.31 199 TYR A O 1
ATOM 1515 N N . THR A 1 200 ? -3.842 1.789 -0.021 1.00 97.38 200 THR A N 1
ATOM 1516 C CA . THR A 1 200 ? -4.677 1.470 1.145 1.00 97.38 200 THR A CA 1
ATOM 1517 C C . THR A 1 200 ? -5.627 2.620 1.527 1.00 97.38 200 THR A C 1
ATOM 1519 O O . THR A 1 200 ? -6.236 3.250 0.671 1.00 97.38 200 THR A O 1
ATOM 1522 N N . ILE A 1 201 ? -5.740 2.967 2.810 1.00 94.81 201 ILE A N 1
ATOM 1523 C CA . ILE A 1 201 ? -6.421 4.184 3.290 1.00 94.81 201 ILE A CA 1
ATOM 1524 C C . ILE A 1 201 ? -5.518 5.434 3.230 1.00 94.81 201 ILE A C 1
ATOM 1526 O O . ILE A 1 201 ? -5.741 6.411 3.947 1.00 94.81 201 ILE A O 1
ATOM 1530 N N . LEU A 1 202 ? -4.448 5.391 2.428 1.00 93.31 202 LEU A N 1
ATOM 1531 C CA . LEU A 1 202 ? -3.533 6.505 2.163 1.00 93.31 202 LEU A CA 1
ATOM 1532 C C . LEU A 1 202 ? -3.767 7.054 0.755 1.00 93.31 202 LEU A C 1
ATOM 1534 O O . LEU A 1 202 ? -4.564 6.522 -0.002 1.00 93.31 202 LEU A O 1
ATOM 1538 N N . SER A 1 203 ? -3.045 8.121 0.422 1.00 87.94 203 SER A N 1
ATOM 1539 C CA . SER A 1 203 ? -3.052 8.749 -0.901 1.00 87.94 203 SER A CA 1
ATOM 1540 C C . SER A 1 203 ? -1.680 8.646 -1.566 1.00 87.94 203 SER A C 1
ATOM 1542 O O . SER A 1 203 ? -0.663 8.659 -0.864 1.00 87.94 203 SER A O 1
ATOM 1544 N N . GLU A 1 204 ? -1.642 8.656 -2.902 1.00 88.69 204 GLU A N 1
ATOM 1545 C CA . GLU A 1 204 ? -0.413 8.682 -3.713 1.00 88.69 204 GLU A CA 1
ATOM 1546 C C . GLU A 1 204 ? 0.482 9.859 -3.300 1.00 88.69 204 GLU A C 1
ATOM 1548 O O . GLU A 1 204 ? 1.682 9.699 -3.038 1.00 88.69 204 GLU A O 1
ATOM 1553 N N . ARG A 1 205 ? -0.134 11.043 -3.167 1.00 82.88 205 ARG A N 1
ATOM 1554 C CA . ARG A 1 205 ? 0.534 12.260 -2.708 1.00 82.88 205 ARG A CA 1
ATOM 1555 C C . ARG A 1 205 ? 0.807 12.194 -1.210 1.00 82.88 205 ARG A C 1
ATOM 1557 O O . ARG A 1 205 ? -0.123 12.165 -0.393 1.00 82.88 205 ARG A O 1
ATOM 1564 N N . LEU A 1 206 ? 2.085 12.283 -0.848 1.00 80.44 206 LEU A N 1
ATOM 1565 C CA . LEU A 1 206 ? 2.482 12.458 0.538 1.00 80.44 206 LEU A CA 1
ATOM 1566 C C . LEU A 1 206 ? 2.037 13.831 1.050 1.00 80.44 206 LEU A C 1
ATOM 1568 O O . LEU A 1 206 ? 2.304 14.866 0.443 1.00 80.44 206 LEU A O 1
ATOM 1572 N N . VAL A 1 207 ? 1.372 13.827 2.201 1.00 75.12 207 VAL A N 1
ATOM 1573 C CA . VAL A 1 207 ? 1.142 15.035 2.994 1.00 75.12 207 VAL A CA 1
ATOM 1574 C C . VAL A 1 207 ? 2.034 14.933 4.220 1.00 75.12 207 VAL A C 1
ATOM 1576 O O . VAL A 1 207 ? 1.965 13.955 4.973 1.00 75.12 207 VAL A O 1
ATOM 1579 N N . GLU A 1 208 ? 2.933 15.902 4.360 1.00 67.81 208 GLU A N 1
ATOM 1580 C CA . GLU A 1 208 ? 3.797 16.021 5.525 1.00 67.81 208 GLU A CA 1
ATOM 1581 C C . GLU A 1 208 ? 3.068 16.729 6.662 1.00 67.81 208 GLU A C 1
ATOM 1583 O O . GLU A 1 208 ? 2.276 17.647 6.449 1.00 67.81 208 GLU A O 1
ATOM 1588 N N . GLY A 1 209 ? 3.334 16.266 7.880 1.00 63.12 209 GLY A N 1
ATOM 1589 C CA . GLY A 1 209 ? 2.640 16.728 9.070 1.00 63.12 209 GLY A CA 1
ATOM 1590 C C . GLY A 1 209 ? 1.232 16.151 9.244 1.00 63.12 209 GLY A C 1
ATOM 1591 O O . GLY A 1 209 ? 0.743 15.311 8.488 1.00 63.12 209 GLY A O 1
ATOM 1592 N N . GLY A 1 210 ? 0.613 16.596 10.327 1.00 61.34 210 GLY A N 1
ATOM 1593 C CA . GLY A 1 210 ? -0.735 16.266 10.753 1.00 61.34 210 GLY A CA 1
ATOM 1594 C C . GLY A 1 210 ? -1.023 17.145 11.956 1.00 61.34 210 GLY A C 1
ATOM 1595 O O . GLY A 1 210 ? -0.430 16.951 13.014 1.00 61.34 210 GLY A O 1
ATOM 1596 N N . GLY A 1 211 ? -1.842 18.175 11.756 1.00 62.88 211 GLY A N 1
ATOM 1597 C CA . GLY A 1 211 ? -2.285 19.027 12.853 1.00 62.88 211 GLY A CA 1
ATOM 1598 C C . GLY A 1 211 ? -3.195 18.253 13.809 1.00 62.88 211 GLY A C 1
ATOM 1599 O O . GLY A 1 211 ? -3.646 17.150 13.480 1.00 62.88 211 GLY A O 1
ATOM 1600 N N . PRO A 1 212 ? -3.493 18.818 14.985 1.00 67.94 212 PRO A N 1
ATOM 1601 C CA . PRO A 1 212 ? -4.479 18.223 15.867 1.00 67.94 212 PRO A CA 1
ATOM 1602 C C . PRO A 1 212 ? -5.814 18.057 15.125 1.00 67.94 212 PRO A C 1
ATOM 1604 O O . PRO A 1 212 ? -6.230 18.922 14.345 1.00 67.94 212 PRO A O 1
ATOM 1607 N N . ALA A 1 213 ? -6.465 16.916 15.335 1.00 76.62 213 ALA A N 1
ATOM 1608 C CA . ALA A 1 213 ? -7.680 16.562 14.620 1.00 76.62 213 ALA A CA 1
ATOM 1609 C C . ALA A 1 213 ? -8.887 17.303 15.209 1.00 76.62 213 ALA A C 1
ATOM 1611 O O . ALA A 1 213 ? -9.227 17.112 16.374 1.00 76.62 213 ALA A O 1
ATOM 1612 N N . PHE A 1 214 ? -9.561 18.105 14.383 1.00 87.00 214 PHE A N 1
ATOM 1613 C CA . PHE A 1 214 ? -10.885 18.636 14.718 1.00 87.00 214 PHE A CA 1
ATOM 1614 C C . PHE A 1 214 ? -11.923 17.513 14.806 1.00 87.00 214 PHE A C 1
ATOM 1616 O O . PHE A 1 214 ? -12.721 17.470 15.734 1.00 87.00 214 PHE A O 1
ATOM 1623 N N . VAL A 1 215 ? -11.833 16.558 13.875 1.00 91.25 215 VAL A N 1
ATOM 1624 C CA . VAL A 1 215 ? -12.676 15.362 13.785 1.00 91.25 215 VAL A CA 1
ATOM 1625 C C . VAL A 1 215 ? -11.775 14.143 13.636 1.00 91.25 215 VAL A C 1
ATOM 1627 O O . VAL A 1 215 ? -10.845 14.154 12.821 1.00 91.25 215 VAL A O 1
ATOM 1630 N N . VAL A 1 216 ? -12.045 13.084 14.398 1.00 94.44 216 VAL A N 1
ATOM 1631 C CA . VAL A 1 216 ? -11.389 11.782 14.219 1.00 94.44 216 VAL A CA 1
ATOM 1632 C C . VAL A 1 216 ? -12.281 10.913 13.348 1.00 94.44 216 VAL A C 1
ATOM 1634 O O . VAL A 1 216 ? -13.439 10.701 13.689 1.00 94.44 216 VAL A O 1
ATOM 1637 N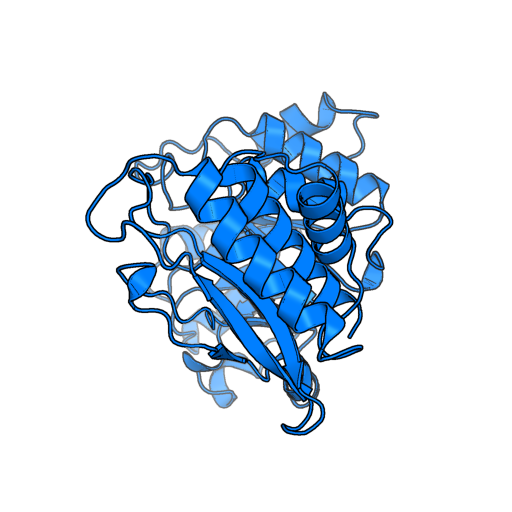 N . THR A 1 217 ? -11.738 10.389 12.249 1.00 95.44 217 THR A N 1
ATOM 1638 C CA . THR A 1 217 ? -12.463 9.483 11.352 1.00 95.44 217 THR A CA 1
ATOM 1639 C C . THR A 1 217 ? -11.740 8.145 11.249 1.00 95.44 217 THR A C 1
ATOM 1641 O O . THR A 1 217 ? -10.548 8.103 10.943 1.00 95.44 217 THR A O 1
ATOM 1644 N N . LEU A 1 218 ? -12.457 7.047 11.494 1.00 97.62 218 LEU A N 1
ATOM 1645 C CA . LEU A 1 218 ? -11.997 5.688 11.209 1.00 97.62 218 LEU A CA 1
ATOM 1646 C C . LEU A 1 218 ? -12.412 5.304 9.789 1.00 97.62 218 LEU A C 1
ATOM 1648 O O . LEU A 1 218 ? -13.551 5.531 9.384 1.00 97.62 218 LEU A O 1
ATOM 1652 N N . HIS 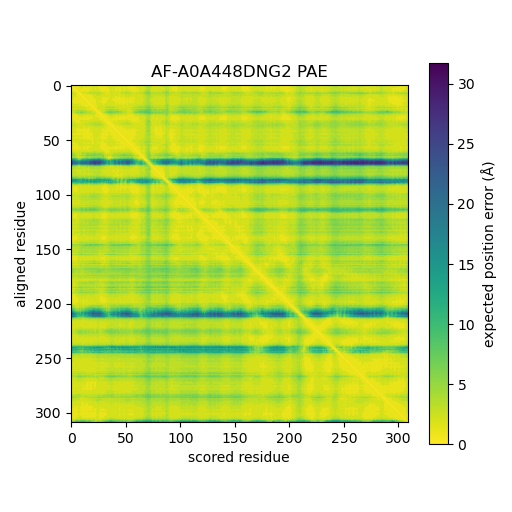A 1 219 ? -11.487 4.709 9.043 1.00 97.75 219 HIS A N 1
ATOM 1653 C CA . HIS A 1 219 ? -11.682 4.301 7.655 1.00 97.75 219 HIS A CA 1
ATOM 1654 C C . HIS A 1 219 ? -11.625 2.782 7.567 1.00 97.75 219 HIS A C 1
ATOM 1656 O O . HIS A 1 219 ? -10.566 2.198 7.792 1.00 97.75 219 HIS A O 1
ATOM 1662 N N . MET A 1 220 ? -12.753 2.154 7.246 1.00 98.25 220 MET A N 1
ATOM 1663 C CA . MET A 1 220 ? -12.875 0.699 7.212 1.00 98.25 220 MET A CA 1
ATOM 1664 C C . MET A 1 220 ? -13.263 0.240 5.820 1.00 98.25 220 MET A C 1
ATOM 1666 O O . MET A 1 220 ? -14.294 0.641 5.282 1.00 98.25 220 MET A O 1
ATOM 1670 N N . SER A 1 221 ? -12.416 -0.586 5.227 1.00 97.94 221 SER A N 1
ATOM 1671 C CA . SER A 1 221 ? -12.598 -1.061 3.865 1.00 97.94 221 SER A CA 1
ATOM 1672 C C . SER A 1 221 ? -13.390 -2.356 3.828 1.00 97.94 221 SER A C 1
ATOM 1674 O O . SER A 1 221 ? -13.127 -3.268 4.603 1.00 97.94 221 SER A O 1
ATOM 1676 N N . TYR A 1 222 ? -14.330 -2.471 2.902 1.00 97.75 222 TYR A N 1
ATOM 1677 C CA . TYR A 1 222 ? -15.135 -3.677 2.750 1.00 97.75 222 TYR A CA 1
ATOM 1678 C C . TYR A 1 222 ? -15.438 -3.971 1.289 1.00 97.75 222 TYR A C 1
ATOM 1680 O O . TYR A 1 222 ? -15.345 -3.089 0.433 1.00 97.75 222 TYR A O 1
ATOM 1688 N N . LEU A 1 223 ? -15.771 -5.231 1.024 1.00 96.69 223 LEU A N 1
ATOM 1689 C CA . LEU A 1 223 ? -16.192 -5.718 -0.282 1.00 96.69 223 LEU A CA 1
ATOM 1690 C C . LEU A 1 223 ? -17.696 -5.940 -0.220 1.00 96.69 223 LEU A C 1
ATOM 1692 O O . LEU A 1 223 ? -18.162 -6.719 0.608 1.00 96.69 223 LEU A O 1
ATOM 1696 N N . ASP A 1 224 ? -18.454 -5.244 -1.062 1.00 95.56 224 ASP A N 1
ATOM 1697 C CA . ASP A 1 224 ? -19.910 -5.321 -1.014 1.00 95.56 224 ASP A CA 1
ATOM 1698 C C . ASP A 1 224 ? -20.448 -6.403 -1.971 1.00 95.56 224 ASP A C 1
ATOM 1700 O O . ASP A 1 224 ? -20.431 -6.198 -3.194 1.00 95.56 224 ASP A O 1
ATOM 1704 N N . PRO A 1 225 ? -20.989 -7.525 -1.460 1.00 93.12 225 PRO A N 1
ATOM 1705 C CA . PRO A 1 225 ? -21.503 -8.606 -2.298 1.00 93.12 225 PRO A CA 1
ATOM 1706 C C . PRO A 1 225 ? -22.713 -8.196 -3.149 1.00 93.12 225 PRO A C 1
ATOM 1708 O O . PRO A 1 225 ? -22.915 -8.752 -4.228 1.00 93.12 225 PRO A O 1
ATOM 1711 N N . PHE A 1 226 ? -23.487 -7.194 -2.728 1.00 94.25 226 PHE A N 1
ATOM 1712 C CA . PHE A 1 226 ? -24.623 -6.662 -3.484 1.00 94.25 226 PHE A CA 1
ATOM 1713 C C . PHE A 1 226 ? -24.189 -5.712 -4.606 1.00 94.25 226 PHE A C 1
ATOM 1715 O O . PHE A 1 226 ? -24.951 -5.473 -5.542 1.00 94.25 226 PHE A O 1
ATOM 1722 N N . ARG A 1 227 ? -22.950 -5.208 -4.559 1.00 94.50 227 ARG A N 1
ATOM 1723 C CA . ARG A 1 227 ? -22.335 -4.379 -5.608 1.00 94.50 227 ARG A CA 1
ATOM 1724 C C . ARG A 1 227 ? -21.200 -5.117 -6.310 1.00 94.50 227 ARG A C 1
ATOM 1726 O O . ARG A 1 227 ? -20.146 -4.552 -6.569 1.00 94.50 227 ARG A O 1
ATOM 1733 N N . SER A 1 228 ? -21.415 -6.391 -6.647 1.00 94.12 228 SER A N 1
ATOM 1734 C CA . SER A 1 228 ? -20.442 -7.226 -7.380 1.00 94.12 228 SER A CA 1
ATOM 1735 C C . SER A 1 228 ? -19.074 -7.326 -6.691 1.00 94.12 228 SER A C 1
ATOM 1737 O O . SER A 1 228 ? -18.040 -7.332 -7.357 1.00 94.12 228 SER A O 1
ATOM 1739 N N . ASN A 1 229 ? -19.063 -7.364 -5.357 1.00 94.94 229 ASN A N 1
ATOM 1740 C CA . ASN A 1 229 ? -17.860 -7.323 -4.525 1.00 94.94 229 ASN A CA 1
ATOM 1741 C C . ASN A 1 229 ? -16.963 -6.124 -4.832 1.00 94.94 229 ASN A C 1
ATOM 1743 O O . ASN A 1 229 ? -15.748 -6.230 -4.719 1.00 94.94 229 ASN A O 1
ATOM 1747 N N . GLN A 1 230 ? -17.515 -4.993 -5.270 1.00 95.88 230 GLN A N 1
ATOM 1748 C CA . GLN A 1 230 ? -16.748 -3.756 -5.370 1.00 95.88 230 GLN A CA 1
ATOM 1749 C C . GLN A 1 230 ? -16.308 -3.303 -3.981 1.00 95.88 230 GLN A C 1
ATOM 1751 O O . GLN A 1 230 ? -16.981 -3.549 -2.977 1.00 95.88 230 GLN A O 1
ATOM 1756 N N . MET A 1 231 ? -15.157 -2.647 -3.937 1.00 97.12 231 MET A N 1
ATOM 1757 C CA . MET A 1 231 ? -14.563 -2.182 -2.704 1.00 97.12 231 MET A CA 1
ATOM 1758 C C . MET A 1 231 ? -15.040 -0.773 -2.384 1.00 97.12 231 MET A C 1
ATOM 1760 O O . MET A 1 231 ? -14.998 0.124 -3.230 1.00 97.12 231 MET A O 1
ATOM 1764 N N . TYR A 1 232 ? -15.424 -0.584 -1.130 1.00 97.88 232 TYR A N 1
ATOM 1765 C CA . TYR A 1 232 ? -15.808 0.695 -0.557 1.00 97.88 232 TYR A CA 1
ATOM 1766 C C . TYR A 1 232 ? -15.018 0.944 0.722 1.00 97.88 232 TYR A C 1
ATOM 1768 O O . TYR A 1 232 ? -14.523 0.017 1.371 1.00 97.88 232 TYR A O 1
ATOM 1776 N N . VAL A 1 233 ? -14.914 2.212 1.105 1.00 98.25 233 VAL A N 1
ATOM 1777 C CA . VAL A 1 233 ? -14.438 2.615 2.427 1.00 98.25 233 VAL A CA 1
ATOM 1778 C C . VAL A 1 233 ? -15.595 3.259 3.163 1.00 98.25 233 VAL A C 1
ATOM 1780 O O . VAL A 1 233 ? -16.157 4.245 2.701 1.00 98.25 233 VAL A O 1
ATOM 1783 N N . ARG A 1 234 ? -15.946 2.704 4.320 1.00 98.38 234 ARG A N 1
ATOM 1784 C CA . ARG A 1 234 ? -16.889 3.316 5.248 1.00 98.38 234 ARG A CA 1
ATOM 1785 C C . ARG A 1 234 ? -16.144 4.234 6.208 1.00 98.38 234 ARG A C 1
ATOM 1787 O O . ARG A 1 234 ? -15.079 3.868 6.715 1.00 98.38 234 ARG A O 1
ATOM 1794 N N . HIS A 1 235 ? -16.713 5.404 6.465 1.00 98.12 235 HIS A N 1
ATOM 1795 C CA . HIS A 1 235 ? -16.136 6.422 7.335 1.00 98.12 235 HIS A CA 1
ATOM 1796 C C . HIS A 1 235 ? -16.954 6.522 8.625 1.00 98.12 235 HIS A C 1
ATOM 1798 O O . HIS A 1 235 ? -18.174 6.685 8.592 1.00 98.12 235 HIS A O 1
ATOM 1804 N N . PHE A 1 236 ? -16.277 6.437 9.766 1.00 98.12 236 PHE A N 1
ATOM 1805 C CA . PHE A 1 236 ? -16.875 6.630 11.085 1.00 98.12 236 PHE A CA 1
ATOM 1806 C C . PHE A 1 236 ? -16.240 7.853 11.722 1.00 98.12 236 PHE A C 1
ATOM 1808 O O . PHE A 1 236 ? -15.099 7.778 12.170 1.00 98.12 236 PHE A O 1
ATOM 1815 N N . SER A 1 237 ? -16.943 8.980 11.701 1.00 97.00 237 SER A N 1
ATOM 1816 C CA . SER A 1 237 ? -16.442 10.259 12.207 1.00 97.00 237 SER A CA 1
ATOM 1817 C C . SER A 1 237 ? -16.980 10.546 13.605 1.00 97.00 237 SER A C 1
ATOM 1819 O O . SER A 1 237 ? -18.153 10.296 13.879 1.00 97.00 237 SER A O 1
ATOM 1821 N N . SER A 1 238 ? -16.134 11.108 14.470 1.00 96.62 238 SER A N 1
ATOM 1822 C CA . SER A 1 238 ? -16.574 11.754 15.708 1.00 96.62 238 SER A CA 1
ATOM 1823 C C . SER A 1 238 ? -17.596 12.845 15.392 1.00 96.62 238 SER A C 1
ATOM 1825 O O . SER A 1 238 ? -17.555 13.440 14.312 1.00 96.62 238 SER A O 1
ATOM 1827 N N . TYR A 1 239 ? -18.515 13.098 16.315 1.00 92.75 239 TYR A N 1
ATOM 1828 C CA . TYR A 1 239 ? -19.672 13.956 16.058 1.00 92.75 239 TYR A CA 1
ATOM 1829 C C . TYR A 1 239 ? -19.795 15.121 17.038 1.00 92.75 239 TYR A C 1
ATOM 1831 O O . TYR A 1 239 ? -20.548 16.053 16.749 1.00 92.75 239 TYR A O 1
ATOM 1839 N N . SER A 1 240 ? -19.079 15.105 18.166 1.00 88.69 240 SER A N 1
ATOM 1840 C CA . SER A 1 240 ? -19.039 16.240 19.086 1.00 88.69 240 SER A CA 1
ATOM 1841 C C . SER A 1 240 ? -17.826 17.146 18.858 1.00 88.69 240 SER A C 1
ATOM 1843 O O . SER A 1 240 ? -16.774 16.723 18.376 1.00 88.69 240 SER A O 1
ATOM 1845 N N . ASP A 1 241 ? -17.986 18.417 19.242 1.00 84.69 241 ASP A N 1
ATOM 1846 C CA . ASP A 1 241 ? -16.896 19.395 19.357 1.00 84.69 241 ASP A CA 1
ATOM 1847 C C . ASP A 1 241 ? -16.020 19.520 18.090 1.00 84.69 241 ASP A C 1
ATOM 1849 O O . ASP A 1 241 ? -14.785 19.547 18.138 1.00 84.69 241 ASP A O 1
ATOM 1853 N N . ASN A 1 242 ? -16.683 19.589 16.930 1.00 85.62 242 ASN A N 1
ATOM 1854 C CA . ASN A 1 242 ? -16.041 19.637 15.610 1.00 85.62 242 ASN A CA 1
ATOM 1855 C C . ASN A 1 242 ? -15.314 20.965 15.325 1.00 85.62 242 ASN A C 1
ATOM 1857 O O . ASN A 1 242 ? -14.559 21.047 14.357 1.00 85.62 242 ASN A O 1
ATOM 1861 N N . ASP A 1 243 ? -15.522 21.983 16.164 1.00 84.38 243 ASP A N 1
ATOM 1862 C CA . ASP A 1 243 ? -14.907 23.310 16.046 1.00 84.38 243 ASP A CA 1
ATOM 1863 C C . ASP A 1 243 ? -13.657 23.472 16.929 1.00 84.38 243 ASP A C 1
ATOM 1865 O O . ASP A 1 243 ? -12.981 24.500 16.875 1.00 84.38 243 ASP A O 1
ATOM 1869 N N . SER A 1 244 ? -13.312 22.449 17.717 1.00 88.00 244 SER A N 1
ATOM 1870 C CA . SER A 1 244 ? -12.135 22.445 18.585 1.00 88.00 244 SER A CA 1
ATOM 1871 C C . SER A 1 244 ? -11.168 21.320 18.232 1.00 88.00 244 SER A C 1
ATOM 1873 O O . SER A 1 244 ? -11.524 20.299 17.654 1.00 88.00 244 SER A O 1
ATOM 1875 N N . GLN A 1 245 ? -9.913 21.488 18.632 1.00 86.25 245 GLN A N 1
ATOM 1876 C CA . GLN A 1 245 ? -8.844 20.493 18.534 1.00 86.25 245 GLN A CA 1
ATOM 1877 C C . GLN A 1 245 ? -8.611 19.723 19.846 1.00 86.25 245 GLN A C 1
ATOM 1879 O O . GLN A 1 245 ? -7.718 18.874 19.918 1.00 86.25 245 GLN A O 1
ATOM 1884 N N . SER A 1 246 ? -9.392 20.022 20.888 1.00 87.56 246 SER A N 1
ATOM 1885 C CA . SER A 1 246 ? -9.328 19.336 22.179 1.00 87.56 246 SER A CA 1
ATOM 1886 C C . SER A 1 246 ? -9.821 17.892 22.111 1.00 87.56 246 SER A C 1
ATOM 1888 O O . SER A 1 246 ? -10.555 17.502 21.203 1.00 87.56 246 SER A O 1
ATOM 1890 N N . ASP A 1 247 ? -9.390 17.122 23.114 1.00 91.62 247 ASP A N 1
ATOM 1891 C CA . ASP A 1 247 ? -9.833 15.759 23.417 1.00 91.62 247 ASP A CA 1
ATOM 1892 C C . ASP A 1 247 ? -9.868 14.782 22.219 1.00 91.62 247 ASP A C 1
ATOM 1894 O O . ASP A 1 247 ? -10.907 14.208 21.879 1.00 91.62 247 ASP A O 1
ATOM 1898 N N . PRO A 1 248 ? -8.714 14.518 21.575 1.00 92.38 248 PRO A N 1
ATOM 1899 C CA . PRO A 1 248 ? -8.651 13.526 20.503 1.00 92.38 248 PRO A CA 1
ATOM 1900 C C . PRO A 1 248 ? -9.023 12.108 20.977 1.00 92.38 248 PRO A C 1
ATOM 1902 O O . PRO A 1 248 ? -9.429 11.283 20.162 1.00 92.38 248 PRO A O 1
ATOM 1905 N N . GLY A 1 249 ? -8.896 11.811 22.278 1.00 94.50 249 GLY A N 1
ATOM 1906 C CA . GLY A 1 249 ? -9.263 10.516 22.851 1.00 94.50 249 GLY A CA 1
ATOM 1907 C C . GLY A 1 249 ? -10.776 10.318 22.955 1.00 94.50 249 GLY A C 1
ATOM 1908 O O . GLY A 1 249 ? -11.270 9.250 22.592 1.00 94.50 249 GLY A O 1
ATOM 1909 N N . GLY A 1 250 ? -11.515 11.340 23.396 1.00 95.31 250 GLY A N 1
ATOM 1910 C CA . GLY A 1 250 ? -12.979 11.349 23.380 1.00 95.31 250 GLY A CA 1
ATOM 1911 C C . GLY A 1 250 ? -13.533 11.236 21.964 1.00 95.31 250 GLY A C 1
ATOM 1912 O O . GLY A 1 250 ? -14.337 10.348 21.694 1.00 95.31 250 GLY A O 1
ATOM 1913 N N . LYS A 1 251 ? -13.002 12.027 21.024 1.00 95.81 251 LYS A N 1
ATOM 1914 C CA . LYS A 1 251 ? -13.382 11.961 19.601 1.00 95.81 251 LYS A CA 1
ATOM 1915 C C . LYS A 1 251 ? -13.114 10.593 18.982 1.00 95.81 251 LYS A C 1
ATOM 1917 O O . LYS A 1 251 ? -13.951 10.049 18.267 1.00 95.81 251 LYS A O 1
ATOM 1922 N N . PHE A 1 252 ? -11.963 9.994 19.284 1.00 96.62 252 PHE A N 1
ATOM 1923 C CA . PHE A 1 252 ? -11.687 8.621 18.871 1.00 96.62 252 PHE A CA 1
ATOM 1924 C C . PHE A 1 252 ? -12.724 7.634 19.418 1.00 96.62 252 PHE A C 1
ATOM 1926 O O . PHE A 1 252 ? -13.177 6.769 18.673 1.00 96.62 252 PHE A O 1
ATOM 1933 N N . ARG A 1 253 ? -13.113 7.766 20.692 1.00 97.19 253 ARG A N 1
ATOM 1934 C CA . ARG A 1 253 ? -14.119 6.895 21.309 1.00 97.19 253 ARG A CA 1
ATOM 1935 C C . ARG A 1 253 ? -15.465 6.999 20.596 1.00 97.19 253 ARG A C 1
ATOM 1937 O O . ARG A 1 253 ? -16.026 5.967 20.267 1.00 97.19 253 ARG A O 1
ATOM 1944 N N . GLU A 1 254 ? -15.927 8.204 20.273 1.00 97.50 254 GLU A N 1
ATOM 1945 C CA . GLU A 1 254 ? -17.170 8.400 19.510 1.00 97.50 254 GLU A CA 1
ATOM 1946 C C . GLU A 1 254 ? -17.141 7.690 18.155 1.00 97.50 254 GLU A C 1
ATOM 1948 O O . GLU A 1 254 ? -18.059 6.949 17.803 1.00 97.50 254 GLU A O 1
ATOM 1953 N N . ALA A 1 255 ? -16.060 7.882 17.398 1.00 98.06 255 ALA A N 1
ATOM 1954 C CA . ALA A 1 255 ? -15.878 7.231 16.107 1.00 98.06 255 ALA A CA 1
ATOM 1955 C C . ALA A 1 255 ? -15.825 5.696 16.240 1.00 98.06 255 ALA A C 1
ATOM 1957 O O . ALA A 1 255 ? -16.353 4.967 15.396 1.00 98.06 255 ALA A O 1
ATOM 1958 N N . LEU A 1 256 ? -15.204 5.198 17.312 1.00 98.62 256 LEU A N 1
ATOM 1959 C CA . LEU A 1 256 ? -15.107 3.774 17.606 1.00 98.62 256 LEU A CA 1
ATOM 1960 C C . LEU A 1 256 ? -16.456 3.171 18.018 1.00 98.62 256 LEU A C 1
ATOM 1962 O O . LEU A 1 256 ? -16.793 2.089 17.543 1.00 98.62 256 LEU A O 1
ATOM 1966 N N . ASP A 1 257 ? -17.251 3.869 18.827 1.00 98.62 257 ASP A N 1
ATOM 1967 C CA . ASP A 1 257 ? -18.596 3.437 19.219 1.00 98.62 257 ASP A CA 1
ATOM 1968 C C . ASP A 1 257 ? -19.488 3.268 17.976 1.00 98.62 257 ASP A C 1
ATOM 1970 O O . ASP A 1 257 ? -20.195 2.265 17.840 1.00 98.62 257 ASP A O 1
ATOM 1974 N N . LEU A 1 258 ? -19.393 4.194 17.010 1.00 98.62 258 LEU A N 1
ATOM 1975 C CA . LEU A 1 258 ? -20.085 4.082 15.722 1.00 98.62 258 LEU A CA 1
ATOM 1976 C C . LEU A 1 258 ? -19.628 2.855 14.917 1.00 98.62 258 LEU A C 1
ATOM 1978 O O . LEU A 1 258 ? -20.470 2.136 14.371 1.00 98.62 258 LEU A O 1
ATOM 1982 N N . LEU A 1 259 ? -18.317 2.594 14.855 1.00 98.69 259 LEU A N 1
ATOM 1983 C CA . LEU A 1 259 ? -17.767 1.411 14.186 1.00 98.69 259 LEU A CA 1
ATOM 1984 C C . LEU A 1 259 ? -18.303 0.115 14.812 1.00 98.69 259 LEU A C 1
ATOM 1986 O O . LEU A 1 259 ? -18.809 -0.752 14.100 1.00 98.69 259 LEU A O 1
ATOM 1990 N N . ILE A 1 260 ? -18.225 -0.021 16.136 1.00 98.56 260 ILE A N 1
ATOM 1991 C CA . ILE A 1 260 ? -18.637 -1.246 16.836 1.00 98.56 260 ILE A CA 1
ATOM 1992 C C . ILE A 1 260 ? -20.154 -1.447 16.774 1.00 98.56 260 ILE A C 1
ATOM 1994 O O . ILE A 1 260 ? -20.620 -2.565 16.530 1.00 98.56 260 ILE A O 1
ATOM 1998 N N . SER A 1 261 ? -20.934 -0.372 16.898 1.00 98.56 261 SER A N 1
ATOM 1999 C CA . SER A 1 261 ? -22.383 -0.413 16.685 1.00 98.56 261 SER A CA 1
ATOM 2000 C C . SER A 1 261 ? -22.722 -0.909 15.275 1.00 98.56 261 SER A C 1
ATOM 2002 O O . SER A 1 261 ? -23.535 -1.819 15.103 1.00 98.56 261 SER A O 1
ATOM 2004 N N . TYR A 1 262 ? -22.026 -0.412 14.251 1.00 98.50 262 TYR A N 1
ATOM 2005 C CA . TYR A 1 262 ? -22.242 -0.861 12.878 1.00 98.50 262 TYR A CA 1
ATOM 2006 C C . TYR A 1 262 ? -21.872 -2.332 12.664 1.00 98.50 262 TYR A C 1
ATOM 2008 O O . TYR A 1 262 ? -22.644 -3.070 12.059 1.00 98.50 262 TYR A O 1
ATOM 2016 N N . VAL A 1 263 ? -20.726 -2.778 13.187 1.00 98.19 263 VAL A N 1
ATOM 2017 C CA . VAL A 1 263 ? -20.279 -4.179 13.095 1.00 98.19 263 VAL A CA 1
ATOM 2018 C C . VAL A 1 263 ? -21.272 -5.125 13.773 1.00 98.19 263 VAL A C 1
ATOM 2020 O O . VAL A 1 263 ? -21.574 -6.184 13.228 1.00 98.19 263 VAL A O 1
ATOM 2023 N N . SER A 1 264 ? -21.806 -4.746 14.937 1.00 97.62 264 SER A N 1
ATOM 2024 C CA . SER A 1 264 ? -22.772 -5.577 15.673 1.00 97.62 264 SER A CA 1
ATOM 2025 C C . SER A 1 264 ? -24.141 -5.657 14.990 1.00 97.62 264 SER A C 1
ATOM 2027 O O . SER A 1 264 ? -24.785 -6.702 15.035 1.00 97.62 264 SER A O 1
ATOM 2029 N N . THR A 1 265 ? -24.569 -4.585 14.322 1.00 98.00 265 THR A N 1
ATOM 2030 C CA . THR A 1 265 ? -25.853 -4.525 13.603 1.00 98.00 265 THR A CA 1
ATOM 2031 C C . THR A 1 265 ? -25.780 -5.047 12.165 1.00 98.00 265 THR A C 1
ATOM 2033 O O . THR A 1 265 ? -26.814 -5.381 11.594 1.00 98.00 265 THR A O 1
ATOM 2036 N N . ASN A 1 266 ? -24.579 -5.158 11.585 1.00 96.81 266 ASN A N 1
ATOM 2037 C CA . ASN A 1 266 ? -24.342 -5.623 10.213 1.00 96.81 266 ASN A CA 1
ATOM 2038 C C . ASN A 1 266 ? -23.292 -6.754 10.195 1.00 96.81 266 ASN A C 1
ATOM 2040 O O . ASN A 1 266 ? -22.199 -6.582 9.637 1.00 96.81 266 ASN A O 1
ATOM 2044 N N . PRO A 1 267 ? -23.580 -7.908 10.827 1.00 94.94 267 PRO A N 1
ATOM 2045 C CA . PRO A 1 267 ? -22.625 -9.005 10.921 1.00 94.94 267 PRO A CA 1
ATOM 2046 C C . PRO A 1 267 ? -22.212 -9.498 9.529 1.00 94.94 267 PRO A C 1
ATOM 2048 O O . PRO A 1 267 ? -23.045 -9.688 8.646 1.00 94.94 267 PRO A O 1
ATOM 2051 N N . GLY A 1 268 ? -20.910 -9.713 9.340 1.00 92.56 268 GLY A N 1
ATOM 2052 C CA . GLY A 1 268 ? -20.342 -10.204 8.081 1.00 92.56 268 GLY A CA 1
ATOM 2053 C C . GLY A 1 268 ? -20.098 -9.137 7.011 1.00 92.56 268 GLY A C 1
ATOM 2054 O O . GLY A 1 268 ? -19.506 -9.465 5.989 1.00 92.56 268 GLY A O 1
ATOM 2055 N N . ASN A 1 269 ? -20.483 -7.874 7.235 1.00 94.31 269 ASN A N 1
ATOM 2056 C CA . ASN A 1 269 ? -20.217 -6.817 6.255 1.00 94.31 269 ASN A CA 1
ATOM 2057 C C . ASN A 1 269 ? -18.719 -6.465 6.156 1.00 94.31 269 ASN A C 1
ATOM 2059 O O . ASN A 1 269 ? -18.194 -6.199 5.080 1.00 94.31 269 ASN A O 1
ATOM 2063 N N . PHE A 1 270 ? -18.001 -6.515 7.280 1.00 97.19 270 PHE A N 1
ATOM 2064 C CA . PHE A 1 270 ? -16.541 -6.434 7.288 1.00 97.19 270 PHE A CA 1
ATOM 2065 C C . PHE A 1 270 ? -15.925 -7.824 7.405 1.00 97.19 270 PHE A C 1
ATOM 2067 O O . PHE A 1 270 ? -16.354 -8.636 8.230 1.00 97.19 270 PHE A O 1
ATOM 2074 N N . VAL A 1 271 ? -14.853 -8.063 6.645 1.00 95.75 271 VAL A N 1
ATOM 2075 C CA . VAL A 1 271 ? -13.984 -9.224 6.860 1.00 95.75 271 VAL A CA 1
ATOM 2076 C C . VAL A 1 271 ? -13.439 -9.168 8.286 1.00 95.75 271 VAL A C 1
ATOM 2078 O O . VAL A 1 271 ? -13.011 -8.113 8.767 1.00 95.75 271 VAL A O 1
ATOM 2081 N N . ASN A 1 272 ? -13.447 -10.312 8.971 1.00 96.56 272 ASN A N 1
ATOM 2082 C CA . ASN A 1 272 ? -12.914 -10.418 10.319 1.00 96.56 272 ASN A CA 1
ATOM 2083 C C . ASN A 1 272 ? -11.375 -10.405 10.310 1.00 96.56 272 ASN A C 1
ATOM 2085 O O . ASN A 1 272 ? -10.728 -11.450 10.357 1.00 96.56 272 ASN A O 1
ATOM 2089 N N . THR A 1 273 ? -10.794 -9.213 10.207 1.00 98.19 273 THR A N 1
ATOM 2090 C CA . THR A 1 273 ? -9.343 -9.014 10.145 1.00 98.19 273 THR A CA 1
ATOM 2091 C C . THR A 1 273 ? -8.741 -8.742 11.523 1.00 98.19 273 THR A C 1
ATOM 2093 O O . THR A 1 273 ? -9.415 -8.278 12.443 1.00 98.19 273 THR A O 1
ATOM 2096 N N . ALA A 1 274 ? -7.430 -8.945 11.660 1.00 98.00 274 ALA A N 1
ATOM 2097 C CA . ALA A 1 274 ? -6.657 -8.561 12.837 1.00 98.00 274 ALA A CA 1
ATOM 2098 C C . ALA A 1 274 ? -6.781 -7.058 13.142 1.00 98.00 274 ALA A C 1
ATOM 2100 O O . ALA A 1 274 ? -6.775 -6.663 14.304 1.00 98.00 274 ALA A O 1
ATOM 2101 N N . GLY A 1 275 ? -6.932 -6.211 12.115 1.00 98.12 275 GLY A N 1
ATOM 2102 C CA . GLY A 1 275 ? -7.210 -4.783 12.302 1.00 98.12 275 GLY A CA 1
ATOM 2103 C C . GLY A 1 275 ? -8.588 -4.527 12.923 1.00 98.12 275 GLY A C 1
ATOM 2104 O O . GLY A 1 275 ? -8.704 -3.753 13.870 1.00 98.12 275 GLY A O 1
ATOM 2105 N N . LEU A 1 276 ? -9.630 -5.228 12.464 1.00 98.50 276 LEU A N 1
ATOM 2106 C CA . LEU A 1 276 ? -10.963 -5.119 13.068 1.00 98.50 276 LEU A CA 1
ATOM 2107 C C . LEU A 1 276 ? -10.968 -5.607 14.527 1.00 98.50 276 LEU A C 1
ATOM 2109 O O . LEU A 1 276 ? -11.531 -4.947 15.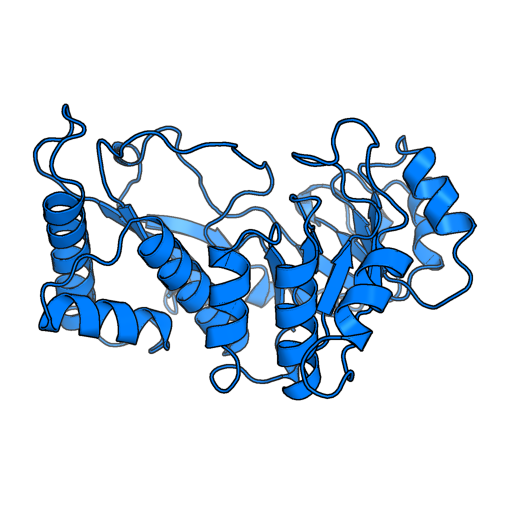399 1.00 98.50 276 LEU A O 1
ATOM 2113 N N . GLN A 1 277 ? -10.297 -6.726 14.805 1.00 98.50 277 GLN A N 1
ATOM 2114 C CA . GLN A 1 277 ? -10.167 -7.269 16.161 1.00 98.50 277 GLN A CA 1
ATOM 2115 C C . GLN A 1 277 ? -9.419 -6.328 17.115 1.00 98.50 277 GLN A C 1
ATOM 2117 O O . GLN A 1 277 ? -9.769 -6.233 18.294 1.00 98.50 277 GLN A O 1
ATOM 2122 N N . GLU A 1 278 ? -8.436 -5.575 16.619 1.00 98.38 278 GLU A N 1
ATOM 2123 C CA . GLU A 1 278 ? -7.758 -4.555 17.422 1.00 98.38 278 GLU A CA 1
ATOM 2124 C C . GLU A 1 278 ? -8.708 -3.405 17.791 1.00 98.38 278 GLU A C 1
ATOM 2126 O O . GLU A 1 278 ? -8.755 -3.017 18.957 1.00 98.38 278 GLU A O 1
ATOM 2131 N N . PHE A 1 279 ? -9.545 -2.920 16.865 1.00 98.62 279 PHE A N 1
ATOM 2132 C CA . PHE A 1 279 ? -10.577 -1.925 17.197 1.00 98.62 279 PHE A CA 1
ATOM 2133 C C . PHE A 1 279 ? -11.590 -2.445 18.227 1.00 98.62 279 PHE A C 1
ATOM 2135 O O . PHE A 1 279 ? -11.910 -1.731 19.179 1.00 98.62 279 PHE A O 1
ATOM 2142 N N . ILE A 1 280 ? -12.042 -3.696 18.097 1.00 98.56 280 ILE A N 1
ATOM 2143 C CA . ILE A 1 280 ? -12.931 -4.337 19.083 1.00 98.56 280 ILE A CA 1
ATOM 2144 C C . ILE A 1 280 ? -12.265 -4.380 20.469 1.00 98.56 280 ILE A C 1
ATOM 2146 O O . ILE A 1 280 ? -12.892 -4.047 21.477 1.00 98.56 280 ILE A O 1
ATOM 2150 N N . THR A 1 281 ? -10.975 -4.721 20.524 1.00 98.50 281 THR A N 1
ATOM 2151 C CA . THR A 1 281 ? -10.196 -4.767 21.772 1.00 98.50 281 THR A CA 1
ATOM 2152 C C . THR A 1 281 ? -10.047 -3.381 22.405 1.00 98.50 281 THR A C 1
ATOM 2154 O O . THR A 1 281 ? -10.247 -3.217 23.612 1.00 98.50 281 THR A O 1
ATOM 2157 N N . LEU A 1 282 ? -9.738 -2.357 21.605 1.00 98.38 282 LEU A N 1
ATOM 2158 C CA . LEU A 1 282 ? -9.637 -0.970 22.071 1.00 98.38 282 LEU A CA 1
ATOM 2159 C C . LEU A 1 282 ? -10.968 -0.454 22.626 1.00 98.38 282 LEU A C 1
ATOM 2161 O O . LEU A 1 282 ? -10.980 0.218 23.657 1.00 98.38 282 LEU A O 1
ATOM 2165 N N . HIS A 1 283 ? -12.087 -0.821 21.996 1.00 98.38 283 HIS A N 1
ATOM 2166 C CA . HIS A 1 283 ? -13.420 -0.467 22.477 1.00 98.38 283 HIS A CA 1
ATOM 2167 C C . HIS A 1 283 ? -13.711 -1.126 23.832 1.00 98.38 283 HIS A C 1
ATOM 2169 O O . HIS A 1 283 ? -14.097 -0.446 24.783 1.00 98.38 283 HIS A O 1
ATOM 2175 N N . GLY A 1 284 ? -13.443 -2.432 23.962 1.00 97.44 284 GLY A N 1
ATOM 2176 C CA . GLY A 1 284 ? -13.642 -3.169 25.215 1.00 97.44 284 GLY A CA 1
ATOM 2177 C C . GLY A 1 284 ? -12.782 -2.656 26.377 1.00 97.44 284 GLY A C 1
ATOM 2178 O O . GLY A 1 284 ? -13.241 -2.606 27.515 1.00 97.44 284 GLY A O 1
ATOM 2179 N N . THR A 1 285 ? -11.555 -2.218 26.089 1.00 97.19 285 THR A N 1
ATOM 2180 C CA . THR A 1 285 ? -10.617 -1.671 27.088 1.00 97.19 285 THR A CA 1
ATOM 2181 C C . THR A 1 285 ? -10.768 -0.166 27.320 1.00 97.19 285 THR A C 1
ATOM 2183 O O . THR A 1 285 ? -10.131 0.380 28.220 1.00 97.19 285 THR A O 1
ATOM 2186 N N . ARG A 1 286 ? -11.603 0.520 26.524 1.00 95.25 286 ARG A N 1
ATOM 2187 C CA . ARG A 1 286 ? -11.769 1.986 26.511 1.00 95.25 286 ARG A CA 1
ATOM 2188 C C . ARG A 1 286 ? -10.446 2.753 26.356 1.00 95.25 286 ARG A C 1
ATOM 2190 O O . ARG A 1 286 ? -10.318 3.880 26.842 1.00 95.25 286 ARG A O 1
ATOM 2197 N N . HIS A 1 287 ? -9.465 2.153 25.682 1.00 94.81 287 HIS A N 1
ATOM 2198 C CA . HIS A 1 287 ? -8.125 2.708 25.523 1.00 94.81 287 HIS A CA 1
ATOM 2199 C C . HIS A 1 287 ? -8.003 3.541 24.240 1.00 94.81 287 HIS A C 1
ATOM 2201 O O . HIS A 1 287 ? -8.407 3.104 23.165 1.00 94.81 287 HIS A O 1
ATOM 2207 N N . TYR A 1 288 ? -7.394 4.726 24.343 1.00 96.25 288 TYR A N 1
ATOM 2208 C CA . TYR A 1 288 ? -7.010 5.538 23.188 1.00 96.25 288 TYR A CA 1
ATOM 2209 C C . TYR A 1 288 ? -5.511 5.361 22.899 1.00 96.25 288 TYR A C 1
ATOM 2211 O O . TYR A 1 288 ? -4.692 5.822 23.697 1.00 96.25 288 TYR A O 1
ATOM 2219 N N . PRO A 1 289 ? -5.132 4.745 21.762 1.00 95.50 289 PRO A N 1
ATOM 2220 C CA . PRO A 1 289 ? -3.735 4.411 21.480 1.00 95.50 289 PRO A CA 1
ATOM 2221 C C . PRO A 1 289 ? -2.970 5.516 20.727 1.00 95.50 289 PRO A C 1
ATOM 2223 O O . PRO A 1 289 ? -1.809 5.333 20.365 1.00 95.50 289 PRO A O 1
ATOM 2226 N N . GLY A 1 290 ? -3.612 6.654 20.438 1.00 94.88 290 GLY A N 1
ATOM 2227 C CA . GLY A 1 290 ? -3.060 7.708 19.585 1.00 94.88 290 GLY A CA 1
ATOM 2228 C C . GLY A 1 290 ? -3.404 7.541 18.097 1.00 94.88 290 GLY A C 1
ATOM 2229 O O . GLY A 1 290 ? -3.479 6.429 17.573 1.00 94.88 290 GLY A O 1
ATOM 2230 N N . LEU A 1 291 ? -3.572 8.661 17.382 1.00 92.25 291 LEU A N 1
ATOM 2231 C CA . LEU A 1 291 ? -4.002 8.683 15.970 1.00 92.25 291 LEU A CA 1
ATOM 2232 C C . LEU A 1 291 ? -3.083 7.900 15.020 1.00 92.25 291 LEU A C 1
ATOM 2234 O O . LEU A 1 291 ? -3.546 7.331 14.033 1.00 92.25 291 LEU A O 1
ATOM 2238 N N . GLY A 1 292 ? -1.783 7.848 15.313 1.00 93.25 292 GLY A N 1
ATOM 2239 C CA . GLY A 1 292 ? -0.834 7.066 14.523 1.00 93.25 292 GLY A CA 1
ATOM 2240 C C . GLY A 1 292 ? -1.126 5.564 14.565 1.00 93.25 292 GLY A C 1
ATOM 2241 O O . GLY A 1 292 ? -1.120 4.901 13.527 1.00 93.25 292 GLY A O 1
ATOM 2242 N N . VAL A 1 293 ? -1.468 5.042 15.748 1.00 95.81 293 VAL A N 1
ATOM 2243 C CA . VAL A 1 293 ? -1.875 3.642 15.918 1.00 95.81 293 VAL A CA 1
ATOM 2244 C C . VAL A 1 293 ? -3.235 3.403 15.271 1.00 95.81 293 VAL A C 1
ATOM 2246 O O . VAL A 1 293 ? -3.396 2.418 14.565 1.00 95.81 293 VAL A O 1
ATOM 2249 N N . VAL A 1 294 ? -4.183 4.331 15.402 1.00 95.75 294 VAL A N 1
ATOM 2250 C CA . VAL A 1 294 ? -5.478 4.242 14.704 1.00 95.75 294 VAL A CA 1
ATOM 2251 C C . VAL A 1 294 ? -5.287 4.099 13.190 1.00 95.75 294 VAL A C 1
ATOM 2253 O O . VAL A 1 294 ? -5.854 3.201 12.571 1.00 95.75 294 VAL A O 1
ATOM 2256 N N . LYS A 1 295 ? -4.412 4.920 12.597 1.00 95.19 295 LYS A N 1
ATOM 2257 C CA . LYS A 1 295 ? -4.053 4.833 11.176 1.00 95.19 295 LYS A CA 1
ATOM 2258 C C . LYS A 1 295 ? -3.419 3.482 10.819 1.00 95.19 295 LYS A C 1
ATOM 2260 O O . LYS A 1 295 ? -3.804 2.886 9.816 1.00 95.19 295 LYS A O 1
ATOM 2265 N N . LYS A 1 296 ? -2.479 2.986 11.637 1.00 97.56 296 LYS A N 1
ATOM 2266 C CA . LYS A 1 296 ? -1.874 1.646 11.489 1.00 97.56 296 LYS A CA 1
ATOM 2267 C C . LYS A 1 296 ? -2.954 0.561 11.410 1.00 97.56 296 LYS A C 1
ATOM 2269 O O . LYS A 1 296 ? -2.893 -0.287 10.525 1.00 97.56 296 LYS A O 1
ATOM 2274 N N . ILE A 1 297 ? -3.941 0.596 12.308 1.00 98.50 297 ILE A N 1
ATOM 2275 C CA . ILE A 1 297 ? -5.011 -0.409 12.377 1.00 98.50 297 ILE A CA 1
ATOM 2276 C C . ILE A 1 297 ? -5.863 -0.396 11.102 1.00 98.50 297 ILE A C 1
ATOM 2278 O O . ILE A 1 297 ? -6.142 -1.460 10.551 1.00 98.50 297 ILE A O 1
ATOM 2282 N N . SER A 1 298 ? -6.216 0.784 10.584 1.00 98.25 298 SER A N 1
ATOM 2283 C CA . SER A 1 298 ? -6.972 0.907 9.329 1.00 98.25 298 SER A CA 1
ATOM 2284 C C . SER A 1 298 ? -6.194 0.378 8.116 1.00 98.25 298 SER A C 1
ATOM 2286 O O . SER A 1 298 ? -6.761 -0.342 7.297 1.00 98.25 298 SER A O 1
ATOM 2288 N N . ILE A 1 299 ? -4.886 0.661 8.020 1.00 98.50 299 ILE A N 1
ATOM 2289 C CA . ILE A 1 299 ? -4.006 0.089 6.979 1.00 98.50 299 ILE A CA 1
ATOM 2290 C C . ILE A 1 299 ? -3.980 -1.439 7.096 1.00 98.50 299 ILE A C 1
ATOM 2292 O O . ILE A 1 299 ? -4.159 -2.146 6.106 1.00 98.50 299 ILE A O 1
ATOM 2296 N N . LYS A 1 300 ? -3.800 -1.952 8.320 1.00 97.94 300 LYS A N 1
ATOM 2297 C CA . LYS A 1 300 ? -3.782 -3.388 8.609 1.00 97.94 300 LYS A CA 1
ATOM 2298 C C . LYS A 1 300 ? -5.079 -4.067 8.168 1.00 97.94 300 LYS A C 1
ATOM 2300 O O . LYS A 1 300 ? -5.039 -5.087 7.484 1.00 97.94 300 LYS A O 1
ATOM 2305 N N . HIS A 1 301 ? -6.220 -3.480 8.527 1.00 98.56 301 HIS A N 1
ATOM 2306 C CA . HIS A 1 301 ? -7.533 -3.963 8.117 1.00 98.56 301 HIS A CA 1
ATOM 2307 C C . HIS A 1 301 ? -7.667 -3.988 6.587 1.00 98.56 301 HIS A C 1
ATOM 2309 O O . HIS A 1 301 ? -8.024 -5.024 6.040 1.00 98.56 301 HIS A O 1
ATOM 2315 N N . HIS A 1 302 ? -7.311 -2.897 5.903 1.00 98.50 302 HIS A N 1
ATOM 2316 C CA . HIS A 1 302 ? -7.386 -2.792 4.444 1.00 98.50 302 HIS A CA 1
ATOM 2317 C C . HIS A 1 302 ? -6.569 -3.881 3.734 1.00 98.50 302 HIS A C 1
ATOM 2319 O O . HIS A 1 302 ? -7.100 -4.606 2.892 1.00 98.50 302 HIS A O 1
ATOM 2325 N N . ILE A 1 303 ? -5.292 -4.035 4.106 1.00 98.38 303 ILE A N 1
ATOM 2326 C CA . ILE A 1 303 ? -4.401 -5.012 3.469 1.00 98.38 303 ILE A CA 1
ATOM 2327 C C . ILE A 1 303 ? -4.918 -6.436 3.679 1.00 98.38 303 ILE A C 1
ATOM 2329 O O . ILE A 1 303 ? -4.914 -7.224 2.737 1.00 98.38 303 ILE A O 1
ATOM 2333 N N . GLN A 1 304 ? -5.377 -6.776 4.888 1.00 98.00 304 GLN A N 1
ATOM 2334 C CA . GLN A 1 304 ? -5.885 -8.120 5.163 1.00 98.00 304 GLN A CA 1
ATOM 2335 C C . GLN A 1 304 ? -7.214 -8.414 4.455 1.00 98.00 304 GLN A C 1
ATOM 2337 O O . GLN A 1 304 ? -7.427 -9.546 4.019 1.00 98.00 304 GLN A O 1
ATOM 2342 N N . THR A 1 305 ? -8.089 -7.412 4.310 1.00 97.25 305 THR A N 1
ATOM 2343 C CA . THR A 1 305 ? -9.340 -7.539 3.548 1.00 97.25 305 THR A CA 1
ATOM 2344 C C . THR A 1 305 ? -9.056 -7.930 2.095 1.00 97.25 305 THR A C 1
ATOM 2346 O O . THR A 1 305 ? -9.691 -8.847 1.585 1.00 97.25 305 THR A O 1
ATOM 2349 N N . LEU A 1 306 ? -8.071 -7.298 1.446 1.00 96.06 306 LEU A N 1
ATOM 2350 C CA . LEU A 1 306 ? -7.726 -7.578 0.046 1.00 96.06 306 LEU A CA 1
ATOM 2351 C C . LEU A 1 306 ? -6.820 -8.795 -0.150 1.00 96.06 306 LEU A C 1
ATOM 2353 O O . LEU A 1 306 ? -6.899 -9.453 -1.181 1.00 96.06 306 LEU A O 1
ATOM 2357 N N . SER A 1 307 ? -5.949 -9.115 0.806 1.00 93.06 307 SER A N 1
ATOM 2358 C CA . SER A 1 307 ? -5.063 -10.282 0.689 1.00 93.06 307 SER A CA 1
ATOM 2359 C C . SER A 1 307 ? -5.784 -11.619 0.865 1.00 93.06 307 SER A C 1
ATOM 2361 O O . SER A 1 307 ? -5.251 -12.662 0.470 1.00 93.06 307 SER A O 1
ATOM 2363 N N . SER A 1 308 ? -6.976 -11.578 1.464 1.00 83.81 308 SER A N 1
ATOM 2364 C CA . SER A 1 308 ? -7.853 -12.730 1.685 1.00 83.81 308 SER A CA 1
ATOM 2365 C C . SER A 1 308 ? -8.880 -12.932 0.559 1.00 83.81 308 SER A C 1
ATOM 2367 O O . SER A 1 308 ? -9.658 -13.881 0.639 1.00 83.81 308 SER A O 1
ATOM 2369 N N . TRP A 1 309 ? -8.889 -12.051 -0.452 1.00 84.00 309 TRP A N 1
ATOM 2370 C CA . TRP A 1 309 ? -9.708 -12.138 -1.667 1.00 84.00 309 TRP A CA 1
ATOM 2371 C C . TRP A 1 309 ? -8.989 -12.921 -2.775 1.00 84.00 309 TRP A C 1
ATOM 2373 O O . TRP A 1 309 ? -9.617 -13.831 -3.359 1.00 84.00 309 TRP A O 1
#

pLDDT: mean 93.6, std 7.26, range [54.66, 98.69]

Mean predicted aligned error: 4.11 Å

Foldseek 3Di:
DEEAEEQLDPLLLVLLLVCQVVFDLVLYEYEYRHQDLPCLSVLQSQQSSVVSNHEYEYEQQHCHHPPVVVPDDRSVVVSLVSCCVYDVSDGDYAYEQEAAEPPRVVSLVVLVPDDDAHEYEYNAEYDLVNLVSRLSHPEYEDACVRYPCVRCLPRQAYAHEDAQQPDDPALVPDDQKGFRFDCLVCQVVRVRYPYYYYNQNDGPDDDPDDDQHLKDKQWAWFQDVVVVRGIMIGIQIQDPRSVDSPDPLVRVLNSLVVVVVCCVVPPPRADPFPLVVVSVVCNVVSDDPDPSNSVSSSSSSRVSNSSVD